Protein AF-A0AAN5VQM8-F1 (afdb_monomer_lite)

Structure (mmCIF, N/CA/C/O backbone):
data_AF-A0AAN5VQM8-F1
#
_entry.id   AF-A0AAN5VQM8-F1
#
loop_
_atom_site.group_PDB
_atom_site.id
_atom_site.type_symbol
_atom_site.label_atom_id
_atom_site.label_alt_id
_atom_site.label_comp_id
_atom_site.label_asym_id
_atom_site.label_entity_id
_atom_site.label_seq_id
_atom_site.pdbx_PDB_ins_code
_atom_site.Cartn_x
_atom_site.Cartn_y
_atom_site.Cartn_z
_atom_site.occupancy
_atom_site.B_iso_or_equiv
_atom_site.auth_seq_id
_atom_site.auth_comp_id
_atom_site.auth_asym_id
_atom_site.auth_atom_id
_atom_site.pdbx_PDB_model_num
ATOM 1 N N . MET A 1 1 ? 42.712 -10.642 -65.803 1.00 35.69 1 MET A N 1
ATOM 2 C CA . MET A 1 1 ? 43.638 -10.190 -64.742 1.00 35.69 1 MET A CA 1
ATOM 3 C C . MET A 1 1 ? 43.137 -8.847 -64.207 1.00 35.69 1 MET A C 1
ATOM 5 O O . MET A 1 1 ? 43.612 -7.807 -64.633 1.00 35.69 1 MET A O 1
ATOM 9 N N . PHE A 1 2 ? 42.124 -8.848 -63.336 1.00 29.08 2 PHE A N 1
ATOM 10 C CA . PHE A 1 2 ? 41.659 -7.630 -62.663 1.00 29.08 2 PHE A CA 1
ATOM 11 C C . PHE A 1 2 ? 41.880 -7.798 -61.166 1.00 29.08 2 PHE A C 1
ATOM 13 O O . PHE A 1 2 ? 41.389 -8.737 -60.545 1.00 29.08 2 PHE A O 1
ATOM 20 N N . LYS A 1 3 ? 42.740 -6.926 -60.643 1.00 36.25 3 LYS A N 1
ATOM 21 C CA . LYS A 1 3 ? 43.204 -6.895 -59.262 1.00 36.25 3 LYS A CA 1
ATOM 22 C C . LYS A 1 3 ? 42.036 -6.617 -58.316 1.00 36.25 3 LYS A C 1
ATOM 24 O O . LYS A 1 3 ? 41.235 -5.721 -58.564 1.00 36.25 3 LYS A O 1
ATOM 29 N N . SER A 1 4 ? 42.032 -7.359 -57.212 1.00 43.88 4 SER A N 1
ATOM 30 C CA . SER A 1 4 ? 41.405 -7.047 -55.925 1.00 43.88 4 SER A CA 1
ATOM 31 C C . SER A 1 4 ? 41.291 -5.529 -55.679 1.00 43.88 4 SER A C 1
ATOM 33 O O . SER A 1 4 ? 42.249 -4.889 -55.242 1.00 43.88 4 SER A O 1
ATOM 35 N N . LYS A 1 5 ? 40.105 -4.958 -55.915 1.00 39.22 5 LYS A N 1
ATOM 36 C CA . LYS A 1 5 ? 39.619 -3.818 -55.132 1.00 39.22 5 LYS A CA 1
ATOM 37 C C . LYS A 1 5 ? 38.915 -4.434 -53.930 1.00 39.22 5 LYS A C 1
ATOM 39 O O . LYS A 1 5 ? 37.876 -5.068 -54.076 1.00 39.22 5 LYS A O 1
ATOM 44 N N . GLY A 1 6 ? 39.599 -4.389 -52.791 1.00 36.47 6 GLY A N 1
ATOM 45 C CA . GLY A 1 6 ? 39.221 -5.115 -51.587 1.00 36.47 6 GLY A CA 1
ATOM 46 C C . GLY A 1 6 ? 37.824 -4.747 -51.095 1.00 36.47 6 GLY A C 1
ATOM 47 O O . GLY A 1 6 ? 37.358 -3.626 -51.269 1.00 36.47 6 GLY A O 1
ATOM 48 N N . VAL A 1 7 ? 37.200 -5.696 -50.402 1.00 40.94 7 VAL A N 1
ATOM 49 C CA . VAL A 1 7 ? 35.944 -5.559 -49.644 1.00 40.94 7 VAL A CA 1
ATOM 50 C C . VAL A 1 7 ? 35.902 -4.264 -48.803 1.00 40.94 7 VAL A C 1
ATOM 52 O O . VAL A 1 7 ? 34.842 -3.684 -48.617 1.00 40.94 7 VAL A O 1
ATOM 55 N N . LEU A 1 8 ? 37.060 -3.731 -48.394 1.00 36.31 8 LEU A N 1
ATOM 56 C CA . LEU A 1 8 ? 37.214 -2.444 -47.705 1.00 36.31 8 LEU A CA 1
ATOM 57 C C . LEU A 1 8 ? 36.778 -1.205 -48.515 1.00 36.31 8 LEU A C 1
ATOM 59 O O . LEU A 1 8 ? 36.400 -0.205 -47.911 1.00 36.31 8 LEU A O 1
ATOM 63 N N . THR A 1 9 ? 36.819 -1.233 -49.852 1.00 39.97 9 THR A N 1
ATOM 64 C CA . THR A 1 9 ? 36.349 -0.116 -50.698 1.00 39.97 9 THR A CA 1
ATOM 65 C C . THR A 1 9 ? 34.824 -0.136 -50.838 1.00 39.97 9 THR A C 1
ATOM 67 O O . THR A 1 9 ? 34.196 0.911 -50.744 1.00 39.97 9 THR A O 1
ATOM 70 N N . LEU A 1 10 ? 34.227 -1.330 -50.937 1.00 35.91 10 LEU A N 1
ATOM 71 C CA . LEU A 1 10 ? 32.770 -1.529 -50.943 1.00 35.91 10 LEU A CA 1
ATOM 72 C C . LEU A 1 10 ? 32.134 -1.280 -49.565 1.00 35.91 10 LEU A C 1
ATOM 74 O O . LEU A 1 10 ? 31.018 -0.774 -49.493 1.00 35.91 10 LEU A O 1
ATOM 78 N N . LEU A 1 11 ? 32.839 -1.584 -48.470 1.00 37.12 11 LEU A N 1
ATOM 79 C CA . LEU A 1 11 ? 32.391 -1.278 -47.104 1.00 37.12 11 LEU A CA 1
ATOM 80 C C . LEU A 1 11 ? 32.353 0.231 -46.817 1.00 37.12 11 LEU A C 1
ATOM 82 O O . LEU A 1 11 ? 31.513 0.672 -46.041 1.00 37.12 11 LEU A O 1
ATOM 86 N N . ARG A 1 12 ? 33.219 1.026 -47.462 1.00 41.41 12 ARG A N 1
ATOM 87 C CA . ARG A 1 12 ? 33.281 2.484 -47.266 1.00 41.41 12 ARG A CA 1
ATOM 88 C C . ARG A 1 12 ? 32.153 3.233 -47.997 1.00 41.41 12 ARG A C 1
ATOM 90 O O . ARG A 1 12 ? 31.760 4.304 -47.554 1.00 41.41 12 ARG A O 1
ATOM 97 N N . GLU A 1 13 ? 31.605 2.659 -49.070 1.00 39.28 13 GLU A N 1
ATOM 98 C CA . GLU A 1 13 ? 30.426 3.183 -49.786 1.00 39.28 13 GLU A CA 1
ATOM 99 C C . GLU A 1 13 ? 29.094 2.673 -49.183 1.00 39.28 13 GLU A C 1
ATOM 101 O O . GLU A 1 13 ? 28.093 3.381 -49.222 1.00 39.28 13 GLU A O 1
ATOM 106 N N . ASN A 1 14 ? 29.085 1.501 -48.527 1.00 42.41 14 ASN A N 1
ATOM 107 C CA . ASN A 1 14 ? 27.889 0.889 -47.914 1.00 42.41 14 ASN A CA 1
ATOM 108 C C . ASN A 1 14 ? 27.568 1.338 -46.475 1.00 42.41 14 ASN A C 1
ATOM 110 O O . ASN A 1 14 ? 26.541 0.936 -45.924 1.00 42.41 14 ASN A O 1
ATOM 114 N N . GLU A 1 15 ? 28.402 2.160 -45.832 1.00 43.34 15 GLU A N 1
ATOM 115 C CA . GLU A 1 15 ? 28.075 2.701 -44.501 1.00 43.34 15 GLU A CA 1
ATOM 116 C C . GLU A 1 15 ? 26.818 3.582 -44.530 1.00 43.34 15 GLU A C 1
ATOM 118 O O . GLU A 1 15 ? 26.052 3.593 -43.564 1.00 43.34 15 GLU A O 1
ATOM 123 N N . ILE A 1 16 ? 26.572 4.279 -45.645 1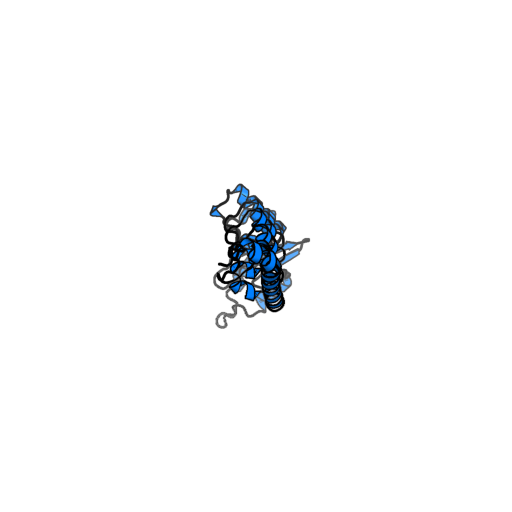.00 45.81 16 ILE A N 1
ATOM 124 C CA . ILE A 1 16 ? 25.399 5.142 -45.825 1.00 45.81 16 ILE A CA 1
ATOM 125 C C . ILE A 1 16 ? 24.130 4.291 -45.979 1.00 45.81 16 ILE A C 1
ATOM 127 O O . ILE A 1 16 ? 23.158 4.554 -45.274 1.00 45.81 16 ILE A O 1
ATOM 131 N N . ASP A 1 17 ? 24.156 3.228 -46.789 1.00 45.56 17 ASP A N 1
ATOM 132 C CA . ASP A 1 17 ? 23.004 2.336 -47.006 1.00 45.56 17 ASP A CA 1
ATOM 133 C C . ASP A 1 17 ? 22.657 1.500 -45.765 1.00 45.56 17 ASP A C 1
ATOM 135 O O . ASP A 1 17 ? 21.484 1.364 -45.405 1.00 45.56 17 ASP A O 1
ATOM 139 N N . LEU A 1 18 ? 23.663 1.014 -45.028 1.00 43.50 18 LEU A N 1
ATOM 140 C CA . LEU A 1 18 ? 23.449 0.345 -43.738 1.00 43.50 18 LEU A CA 1
ATOM 141 C C . LEU A 1 18 ? 22.878 1.301 -42.687 1.00 43.50 18 LEU A C 1
ATOM 143 O O . LEU A 1 18 ? 22.015 0.905 -41.902 1.00 43.50 18 LEU A O 1
ATOM 147 N N . LYS A 1 19 ? 23.339 2.556 -42.652 1.00 48.44 19 LYS A N 1
ATOM 148 C CA . LYS A 1 19 ? 22.802 3.581 -41.749 1.00 48.44 19 LYS A CA 1
ATOM 149 C C . LYS A 1 19 ? 21.369 3.955 -42.135 1.00 48.44 19 LYS A C 1
ATOM 151 O O . LYS A 1 19 ? 20.523 4.054 -41.251 1.00 48.44 19 LYS A O 1
ATOM 156 N N . TYR A 1 20 ? 21.074 4.083 -43.426 1.00 49.59 20 TYR A N 1
ATOM 157 C CA . TYR A 1 20 ? 19.749 4.429 -43.942 1.00 49.59 20 TYR A CA 1
ATOM 158 C C . TYR A 1 20 ? 18.715 3.316 -43.688 1.00 49.59 20 TYR A C 1
ATOM 160 O O . TYR A 1 20 ? 17.632 3.586 -43.167 1.00 49.59 20 TYR A O 1
ATOM 168 N N . ALA A 1 21 ? 19.074 2.048 -43.921 1.00 48.44 21 ALA A N 1
ATOM 169 C CA . ALA A 1 21 ? 18.218 0.897 -43.617 1.00 48.44 21 ALA A CA 1
ATOM 170 C C . ALA A 1 21 ? 17.941 0.735 -42.105 1.00 48.44 21 ALA A C 1
ATOM 172 O O . ALA A 1 21 ? 16.824 0.398 -41.702 1.00 48.44 21 ALA A O 1
ATOM 173 N N . LYS A 1 22 ? 18.931 1.025 -41.246 1.00 54.09 22 LYS A N 1
ATOM 174 C CA . LYS A 1 22 ? 18.761 1.044 -39.778 1.00 54.09 22 LYS A CA 1
ATOM 175 C C . LYS A 1 22 ? 17.816 2.157 -39.315 1.00 54.09 22 LYS A C 1
ATOM 177 O O . LYS A 1 22 ? 17.000 1.929 -38.422 1.00 54.09 22 LYS A O 1
ATOM 182 N N . VAL A 1 23 ? 17.906 3.341 -39.924 1.00 57.72 23 VAL A N 1
ATOM 183 C CA . VAL A 1 23 ? 17.026 4.484 -39.624 1.00 57.72 23 VAL A CA 1
ATOM 184 C C . VAL A 1 23 ? 15.575 4.169 -40.002 1.00 57.72 23 VAL A C 1
ATOM 186 O O . VAL A 1 23 ? 14.690 4.354 -39.169 1.00 57.72 23 VAL A O 1
ATOM 189 N N . GLN A 1 24 ? 15.327 3.572 -41.175 1.00 62.62 24 GLN A N 1
ATOM 190 C CA . GLN A 1 24 ? 13.971 3.166 -41.578 1.00 62.62 24 GLN A CA 1
ATOM 191 C C . GLN A 1 24 ? 13.356 2.103 -40.654 1.00 62.62 24 GLN A C 1
ATOM 193 O O . GLN A 1 24 ? 12.162 2.159 -40.348 1.00 62.62 24 GLN A O 1
ATOM 198 N N . SER A 1 25 ? 14.158 1.144 -40.176 1.00 75.25 25 SER A N 1
ATOM 199 C CA . SER A 1 25 ? 13.693 0.140 -39.208 1.00 75.25 25 SER A CA 1
ATOM 200 C C . SER A 1 25 ? 13.250 0.796 -37.896 1.00 75.25 25 SER A C 1
ATOM 202 O O . SER A 1 25 ? 12.146 0.536 -37.414 1.00 75.25 25 SER A O 1
ATOM 204 N N . TYR A 1 26 ? 14.065 1.706 -37.351 1.00 83.75 26 TYR A N 1
ATOM 205 C CA . TYR A 1 26 ? 13.735 2.432 -36.123 1.00 83.75 26 TYR A CA 1
ATOM 206 C C . TYR A 1 26 ? 12.470 3.277 -36.261 1.00 83.75 26 TYR A C 1
ATOM 208 O O . TYR A 1 26 ? 11.591 3.182 -35.410 1.00 83.75 26 TYR A O 1
ATOM 216 N N . GLU A 1 27 ? 12.338 4.056 -37.335 1.00 85.81 27 GLU A N 1
ATOM 217 C CA . GLU A 1 27 ? 11.156 4.896 -37.564 1.00 85.81 27 GLU A CA 1
ATOM 218 C C . GLU A 1 27 ? 9.876 4.069 -37.707 1.00 85.81 27 GLU A C 1
ATOM 220 O O . GLU A 1 27 ? 8.827 4.445 -37.180 1.00 85.81 27 GLU A O 1
ATOM 225 N N . LYS A 1 28 ? 9.949 2.905 -38.364 1.00 85.00 28 LYS A N 1
ATOM 226 C CA . LYS A 1 28 ? 8.808 1.989 -38.470 1.00 85.00 28 LYS A CA 1
ATOM 227 C C . LYS A 1 28 ? 8.377 1.468 -37.099 1.00 85.00 28 LYS A C 1
ATOM 229 O O . LYS A 1 28 ? 7.183 1.475 -36.800 1.00 85.00 28 LYS A O 1
ATOM 234 N N . TRP A 1 29 ? 9.329 1.058 -36.260 1.00 87.56 29 TRP A N 1
ATOM 235 C CA . TRP A 1 29 ? 9.048 0.626 -34.889 1.00 87.56 29 TRP A CA 1
ATOM 236 C C . TRP A 1 29 ? 8.530 1.761 -34.014 1.00 87.56 29 TRP A C 1
ATOM 238 O O . TRP A 1 29 ? 7.569 1.566 -33.275 1.00 87.56 29 TRP A O 1
ATOM 248 N N . LEU A 1 30 ? 9.117 2.948 -34.132 1.00 90.31 30 LEU A N 1
ATOM 249 C CA . LEU A 1 30 ? 8.677 4.142 -33.423 1.00 90.31 30 LEU A CA 1
ATOM 250 C C . LEU A 1 30 ? 7.223 4.473 -33.771 1.00 90.31 30 LEU A C 1
ATOM 252 O O . LEU A 1 30 ? 6.396 4.632 -32.878 1.00 90.31 30 LEU A O 1
ATOM 256 N N . ASN A 1 31 ? 6.886 4.492 -35.061 1.00 88.25 31 ASN A N 1
ATOM 257 C CA . ASN A 1 31 ? 5.521 4.716 -35.528 1.00 88.25 31 ASN A CA 1
ATOM 258 C C . ASN A 1 31 ? 4.554 3.622 -35.058 1.00 88.25 31 ASN A C 1
ATOM 260 O O . ASN A 1 31 ? 3.414 3.930 -34.717 1.00 88.25 31 ASN A O 1
ATOM 264 N N . ALA A 1 32 ? 4.984 2.357 -35.025 1.00 87.94 32 ALA A N 1
ATOM 265 C CA . ALA A 1 32 ? 4.167 1.261 -34.511 1.00 87.94 32 ALA A CA 1
ATOM 266 C C . ALA A 1 32 ? 3.894 1.420 -33.006 1.00 87.94 32 ALA A C 1
ATOM 268 O O . ALA A 1 32 ? 2.738 1.386 -32.598 1.00 87.94 32 ALA A O 1
ATOM 269 N N . ILE A 1 33 ? 4.925 1.676 -32.197 1.00 90.19 33 ILE A N 1
ATOM 270 C CA . ILE A 1 33 ? 4.813 1.847 -30.737 1.00 90.19 33 ILE A CA 1
ATOM 271 C C . ILE A 1 33 ? 4.018 3.096 -30.364 1.00 90.19 33 ILE A C 1
ATOM 273 O O . ILE A 1 33 ? 3.268 3.074 -29.394 1.00 90.19 33 ILE A O 1
ATOM 277 N N . ASN A 1 34 ? 4.152 4.183 -31.125 1.00 91.44 34 ASN A N 1
ATOM 278 C CA . ASN A 1 34 ? 3.341 5.385 -30.930 1.00 91.44 34 ASN A CA 1
ATOM 279 C C . ASN A 1 34 ? 1.850 5.137 -31.200 1.00 91.44 34 ASN A C 1
ATOM 281 O O . ASN A 1 34 ? 1.013 5.845 -30.651 1.00 91.44 34 ASN A O 1
ATOM 285 N N . LYS A 1 35 ? 1.508 4.155 -32.045 1.00 90.19 35 LYS A N 1
ATOM 286 C CA . LYS A 1 35 ? 0.117 3.741 -32.282 1.00 90.19 35 LYS A CA 1
ATOM 287 C C . LYS A 1 35 ? -0.368 2.734 -31.242 1.00 90.19 35 LYS A C 1
ATOM 289 O O . LYS A 1 35 ? -1.497 2.843 -30.777 1.00 90.19 35 LYS A O 1
ATOM 294 N N . ASP A 1 36 ? 0.463 1.750 -30.910 1.00 88.19 36 ASP A N 1
ATOM 295 C CA . ASP A 1 36 ? 0.185 0.764 -29.869 1.00 88.19 36 ASP A CA 1
ATOM 296 C C . ASP A 1 36 ? 1.488 0.329 -29.169 1.00 88.19 36 ASP A C 1
ATOM 298 O O . ASP A 1 36 ? 2.316 -0.374 -29.760 1.00 88.19 36 ASP A O 1
ATOM 302 N N . PRO A 1 37 ? 1.686 0.676 -27.886 1.00 90.31 37 PRO A N 1
ATOM 303 C CA . PRO A 1 37 ? 2.906 0.322 -27.174 1.00 90.31 37 PRO A CA 1
ATOM 304 C C . PRO A 1 37 ? 3.085 -1.193 -26.991 1.00 90.31 37 PRO A C 1
ATOM 306 O O . PRO A 1 37 ? 4.199 -1.633 -26.709 1.00 90.31 37 PRO A O 1
ATOM 309 N N . LEU A 1 38 ? 2.053 -2.018 -27.219 1.00 88.62 38 LEU A N 1
ATOM 310 C CA . LEU A 1 38 ? 2.161 -3.482 -27.191 1.00 88.62 38 LEU A CA 1
ATOM 311 C C . LEU A 1 38 ? 3.094 -4.059 -28.255 1.00 88.62 38 LEU A C 1
ATOM 313 O O . LEU A 1 38 ? 3.587 -5.175 -28.069 1.00 88.62 38 LEU A O 1
ATOM 317 N N . TYR A 1 39 ? 3.388 -3.326 -29.334 1.00 87.69 39 TYR A N 1
ATOM 318 C CA . TYR A 1 39 ? 4.365 -3.768 -30.332 1.00 87.69 39 TYR A CA 1
ATOM 319 C C . TYR A 1 39 ? 5.758 -4.010 -29.730 1.00 87.69 39 TYR A C 1
ATOM 321 O O . TYR A 1 39 ? 6.526 -4.791 -30.292 1.00 87.69 39 TYR A O 1
ATOM 329 N N . ILE A 1 40 ? 6.057 -3.455 -28.548 1.00 87.81 40 ILE A N 1
ATOM 330 C CA . ILE A 1 40 ? 7.300 -3.720 -27.813 1.00 87.81 40 ILE A CA 1
ATOM 331 C C . ILE A 1 40 ? 7.549 -5.215 -27.554 1.00 87.81 40 ILE A C 1
ATOM 333 O O . ILE A 1 40 ? 8.703 -5.638 -27.520 1.00 87.81 40 ILE A O 1
ATOM 337 N N . LYS A 1 41 ? 6.496 -6.046 -27.470 1.00 85.81 41 LYS A N 1
ATOM 338 C CA . LYS A 1 41 ? 6.615 -7.512 -27.318 1.00 85.81 41 LYS A CA 1
ATOM 339 C C . LYS A 1 41 ? 7.358 -8.188 -28.471 1.00 85.81 41 LYS A C 1
ATOM 341 O O . LYS A 1 41 ? 7.864 -9.295 -28.316 1.00 85.81 41 LYS A O 1
ATOM 346 N N . HIS A 1 42 ? 7.428 -7.518 -29.617 1.00 82.69 42 HIS A N 1
ATOM 347 C CA . HIS A 1 42 ? 8.098 -7.998 -30.814 1.00 82.69 42 HIS A CA 1
ATOM 348 C C . HIS A 1 42 ? 9.488 -7.381 -31.009 1.00 82.69 42 HIS A C 1
ATOM 350 O O . HIS A 1 42 ? 10.166 -7.758 -31.946 1.00 82.69 42 HIS A O 1
ATOM 356 N N . ILE A 1 43 ? 9.966 -6.474 -30.151 1.00 74.12 43 ILE A N 1
ATOM 357 C CA . ILE A 1 43 ? 11.301 -5.868 -30.331 1.00 74.12 43 ILE A CA 1
ATOM 358 C C . ILE A 1 43 ? 12.448 -6.832 -29.985 1.00 74.12 43 ILE A C 1
ATOM 360 O O . ILE A 1 43 ? 13.577 -6.644 -30.425 1.00 74.12 43 ILE A O 1
ATOM 364 N N . GLY A 1 44 ? 12.162 -7.898 -29.235 1.00 61.03 44 GLY A N 1
ATOM 365 C CA . GLY A 1 44 ? 13.145 -8.910 -28.845 1.00 61.03 44 GLY A CA 1
ATOM 366 C C . GLY A 1 44 ? 13.366 -10.052 -29.844 1.00 61.03 44 GLY A C 1
ATOM 367 O O . GLY A 1 44 ? 14.142 -10.952 -29.522 1.00 61.03 44 GLY A O 1
ATOM 368 N N . VAL A 1 45 ? 12.696 -10.077 -31.009 1.00 57.94 45 VAL A N 1
ATOM 369 C CA . VAL A 1 45 ? 12.954 -11.124 -32.020 1.00 57.94 45 VAL A CA 1
ATOM 370 C C . VAL A 1 45 ? 14.279 -10.833 -32.726 1.00 57.94 45 VAL A C 1
ATOM 372 O O . VAL A 1 45 ? 14.546 -9.695 -33.103 1.00 57.94 45 VAL A O 1
ATOM 375 N N . ALA A 1 46 ? 15.106 -11.868 -32.905 1.00 48.09 46 ALA A N 1
ATOM 376 C CA . ALA A 1 46 ? 16.504 -11.818 -33.361 1.00 48.09 46 ALA A CA 1
ATOM 377 C C . ALA A 1 46 ? 16.747 -11.202 -34.762 1.00 48.09 46 ALA A C 1
ATOM 379 O O . ALA A 1 46 ? 17.876 -11.180 -35.242 1.00 48.09 46 ALA A O 1
ATOM 380 N N . GLU A 1 47 ? 15.709 -10.687 -35.412 1.00 52.59 47 GLU A N 1
ATOM 381 C CA . GLU A 1 47 ? 15.712 -10.193 -36.792 1.00 52.59 47 GLU A CA 1
ATOM 382 C C . GLU A 1 47 ? 15.784 -8.657 -36.882 1.00 52.59 47 GLU A C 1
ATOM 384 O O . GLU A 1 47 ? 15.662 -8.076 -37.961 1.00 52.59 47 GLU A O 1
ATOM 389 N N . ILE A 1 48 ? 15.972 -7.968 -35.753 1.00 62.22 48 ILE A N 1
ATOM 390 C CA . ILE A 1 48 ? 15.846 -6.512 -35.680 1.00 62.22 48 ILE A CA 1
ATOM 391 C C . ILE A 1 48 ? 17.227 -5.845 -35.656 1.00 62.22 48 ILE A C 1
ATOM 393 O O . ILE A 1 48 ? 17.965 -5.908 -34.678 1.00 62.22 48 ILE A O 1
ATOM 397 N N . ASN A 1 49 ? 17.560 -5.149 -36.746 1.00 74.19 49 ASN A N 1
ATOM 398 C CA . ASN A 1 49 ? 18.787 -4.360 -36.903 1.00 74.19 49 ASN A CA 1
ATOM 399 C C . ASN A 1 49 ? 18.710 -3.017 -36.134 1.00 74.19 49 ASN A C 1
ATOM 401 O O . ASN A 1 49 ? 18.804 -1.949 -36.740 1.00 74.19 49 ASN A O 1
ATOM 405 N N . LEU A 1 50 ? 18.468 -3.059 -34.818 1.00 80.75 50 LEU A N 1
ATOM 406 C CA . LEU A 1 50 ? 18.453 -1.889 -33.927 1.00 80.75 50 LEU A CA 1
ATOM 407 C C . LEU A 1 50 ? 19.643 -1.916 -32.965 1.00 80.75 50 LEU A C 1
ATOM 409 O O . LEU A 1 50 ? 20.045 -2.971 -32.479 1.00 80.75 50 LEU A O 1
ATOM 413 N N . SER A 1 51 ? 20.189 -0.740 -32.653 1.00 86.00 51 SER A N 1
ATOM 414 C CA . SER A 1 51 ? 21.166 -0.604 -31.571 1.00 86.00 51 SER A CA 1
ATOM 415 C C . SER A 1 51 ? 20.495 -0.759 -30.202 1.00 86.00 51 SER A C 1
ATOM 417 O O . SER A 1 51 ? 19.296 -0.520 -30.044 1.00 86.00 51 SER A O 1
ATOM 419 N N . GLN A 1 52 ? 21.280 -1.086 -29.173 1.00 85.06 52 GLN A N 1
ATOM 420 C CA . GLN A 1 52 ? 20.764 -1.154 -27.802 1.00 85.06 52 GLN A CA 1
ATOM 421 C C . GLN A 1 52 ? 20.156 0.183 -27.346 1.00 85.06 52 GLN A C 1
ATOM 423 O O . GLN A 1 52 ? 19.155 0.203 -26.636 1.00 85.06 52 GLN A O 1
ATOM 428 N N . GLU A 1 53 ? 20.730 1.309 -27.773 1.00 87.19 53 GLU A N 1
ATOM 429 C CA . GLU A 1 53 ? 20.203 2.642 -27.471 1.00 87.19 53 GLU A CA 1
ATOM 430 C C . GLU A 1 53 ? 18.828 2.870 -28.114 1.00 87.19 53 GLU A C 1
ATOM 432 O O . GLU A 1 53 ? 17.911 3.365 -27.457 1.00 87.19 53 GLU A O 1
ATOM 437 N N . GLN A 1 54 ? 18.653 2.441 -29.366 1.00 88.75 54 GLN A N 1
ATOM 438 C CA . GLN A 1 54 ? 17.369 2.504 -30.062 1.00 88.75 54 GLN A CA 1
ATOM 439 C C . GLN A 1 54 ? 16.315 1.626 -29.383 1.00 88.75 54 GLN A C 1
ATOM 441 O O . GLN A 1 54 ? 15.199 2.090 -29.156 1.00 88.75 54 GLN A O 1
ATOM 446 N N . ILE A 1 55 ? 16.673 0.397 -29.000 1.00 89.50 55 ILE A N 1
ATOM 447 C CA . ILE A 1 55 ? 15.786 -0.501 -28.246 1.00 89.50 55 ILE A CA 1
ATOM 448 C C . ILE A 1 55 ? 15.385 0.151 -26.922 1.00 89.50 55 ILE A C 1
ATOM 450 O O . ILE A 1 55 ? 14.199 0.248 -26.623 1.00 89.50 55 ILE A O 1
ATOM 454 N N . ASN A 1 56 ? 16.349 0.673 -26.160 1.00 90.31 56 ASN A N 1
ATOM 455 C CA . ASN A 1 56 ? 16.084 1.346 -24.889 1.00 90.31 56 ASN A CA 1
ATOM 456 C C . ASN A 1 56 ? 15.159 2.562 -25.061 1.00 90.31 56 ASN A C 1
ATOM 458 O O . ASN A 1 56 ? 14.273 2.774 -24.233 1.00 90.31 56 ASN A O 1
ATOM 462 N N . SER A 1 57 ? 15.341 3.339 -26.132 1.00 93.31 57 SER A N 1
ATOM 463 C CA . SER A 1 57 ? 14.477 4.471 -26.479 1.00 93.31 57 SER A CA 1
ATOM 464 C C . SER A 1 57 ? 13.041 4.019 -26.773 1.00 93.31 57 SER A C 1
ATOM 466 O O . SER A 1 57 ? 12.098 4.544 -26.184 1.00 93.31 57 SER A O 1
ATOM 468 N N . LEU A 1 58 ? 12.862 2.982 -27.595 1.00 92.81 58 LEU A N 1
ATOM 469 C CA . LEU A 1 58 ? 11.548 2.410 -27.914 1.00 92.81 58 LEU A CA 1
ATOM 470 C C . LEU A 1 58 ? 10.860 1.810 -26.679 1.00 92.81 58 LEU A C 1
ATOM 472 O O . LEU A 1 58 ? 9.675 2.058 -26.460 1.00 92.81 58 LEU A O 1
ATOM 476 N N . CYS A 1 59 ? 11.606 1.088 -25.835 1.00 94.81 59 CYS A N 1
ATOM 477 C CA . CYS A 1 59 ? 11.131 0.597 -24.541 1.00 94.81 59 CYS A CA 1
ATOM 478 C C . CYS A 1 59 ? 10.636 1.747 -23.661 1.00 94.81 59 CYS A C 1
ATOM 480 O O . CYS A 1 59 ? 9.561 1.651 -23.076 1.00 94.81 59 CYS A O 1
ATOM 482 N N . LEU A 1 60 ? 11.402 2.838 -23.575 1.00 95.69 60 LEU A N 1
ATOM 483 C CA . LEU A 1 60 ? 11.040 3.994 -22.761 1.00 95.69 60 LEU A CA 1
ATOM 484 C C . LEU A 1 60 ? 9.755 4.655 -23.271 1.00 95.69 60 LEU A C 1
ATOM 486 O O . LEU A 1 60 ? 8.892 5.004 -22.470 1.00 95.69 60 LEU A O 1
ATOM 490 N N . ILE A 1 61 ? 9.609 4.797 -24.589 1.00 95.69 61 ILE A N 1
ATOM 491 C CA . ILE A 1 61 ? 8.396 5.343 -25.211 1.00 95.69 61 ILE A CA 1
ATOM 492 C C . ILE A 1 61 ? 7.188 4.443 -24.923 1.00 95.69 61 ILE A C 1
ATOM 494 O O . ILE A 1 61 ? 6.139 4.952 -24.533 1.00 95.69 61 ILE A O 1
ATOM 498 N N . ALA A 1 62 ? 7.335 3.122 -25.054 1.00 94.75 62 ALA A N 1
ATOM 499 C CA . ALA A 1 62 ? 6.261 2.174 -24.765 1.00 94.75 62 ALA A CA 1
ATOM 500 C C . ALA A 1 62 ? 5.830 2.223 -23.288 1.00 94.75 62 ALA A C 1
ATOM 502 O O . ALA A 1 62 ? 4.645 2.375 -22.998 1.00 94.75 62 ALA A O 1
ATOM 503 N N . VAL A 1 63 ? 6.798 2.176 -22.365 1.00 96.50 63 VAL A N 1
ATOM 504 C CA . VAL A 1 63 ? 6.558 2.216 -20.912 1.00 96.50 63 VAL A CA 1
ATOM 505 C C . VAL A 1 63 ? 5.897 3.527 -20.487 1.00 96.50 63 VAL A C 1
ATOM 507 O O . VAL A 1 63 ? 4.990 3.506 -19.665 1.00 96.50 63 VAL A O 1
ATOM 510 N N . ARG A 1 64 ? 6.280 4.665 -21.074 1.00 95.88 64 ARG A N 1
ATOM 511 C CA . ARG A 1 64 ? 5.626 5.955 -20.794 1.00 95.88 64 ARG A CA 1
ATOM 512 C C . ARG A 1 64 ? 4.156 5.985 -21.187 1.00 95.88 64 ARG A C 1
ATOM 514 O O . ARG A 1 64 ? 3.366 6.636 -20.518 1.00 95.88 64 ARG A O 1
ATOM 521 N N . GLN A 1 65 ? 3.796 5.310 -22.275 1.00 94.62 65 GLN A N 1
ATOM 522 C CA . GLN A 1 65 ? 2.407 5.239 -22.722 1.00 94.62 65 GLN A CA 1
ATOM 523 C C . GLN A 1 65 ? 1.592 4.228 -21.910 1.00 94.62 65 GLN A C 1
ATOM 525 O O . GLN A 1 65 ? 0.439 4.489 -21.573 1.00 94.62 65 GLN A O 1
ATOM 530 N N . ARG A 1 66 ? 2.165 3.051 -21.630 1.00 95.56 66 ARG A N 1
ATOM 531 C CA . ARG A 1 66 ? 1.525 1.975 -20.860 1.00 95.56 66 ARG A CA 1
ATOM 532 C C . ARG A 1 66 ? 2.547 1.310 -19.938 1.00 95.56 66 ARG A C 1
ATOM 534 O O . ARG A 1 66 ? 3.238 0.389 -20.362 1.00 95.56 66 ARG A O 1
ATOM 541 N N . PRO A 1 67 ? 2.622 1.704 -18.660 1.00 95.25 67 PRO A N 1
ATOM 542 C CA . PRO A 1 67 ? 3.726 1.285 -17.796 1.00 95.25 67 PRO A CA 1
ATOM 543 C C . PRO A 1 67 ? 3.897 -0.224 -17.596 1.00 95.25 67 PRO A C 1
ATOM 545 O O . PRO A 1 67 ? 5.019 -0.728 -17.525 1.00 95.25 67 PRO A O 1
ATOM 548 N N . TRP A 1 68 ? 2.799 -0.979 -17.618 1.00 94.62 68 TRP A N 1
ATOM 549 C CA . TRP A 1 68 ? 2.811 -2.440 -17.515 1.00 94.62 68 TRP A CA 1
ATOM 550 C C . TRP A 1 68 ? 3.473 -3.154 -18.707 1.00 94.62 68 TRP A C 1
ATOM 552 O O . TRP A 1 68 ? 3.829 -4.332 -18.590 1.00 94.62 68 TRP A O 1
ATOM 562 N N . THR A 1 69 ? 3.719 -2.476 -19.838 1.00 95.06 69 THR A N 1
ATOM 563 C CA . THR A 1 69 ? 4.444 -3.072 -20.976 1.00 95.06 69 THR A CA 1
ATOM 564 C C . THR A 1 69 ? 5.904 -3.377 -20.652 1.00 95.06 69 THR A C 1
ATOM 566 O O . THR A 1 69 ? 6.548 -4.110 -21.401 1.00 95.06 69 THR A O 1
ATOM 569 N N . ILE A 1 70 ? 6.428 -2.888 -19.520 1.00 95.94 70 ILE A N 1
ATOM 570 C CA . ILE A 1 70 ? 7.736 -3.298 -18.991 1.00 95.94 70 ILE A CA 1
ATOM 571 C C . ILE A 1 70 ? 7.850 -4.822 -18.805 1.00 95.94 70 ILE A C 1
ATOM 573 O O . ILE A 1 70 ? 8.951 -5.368 -18.880 1.00 95.94 70 ILE A O 1
ATOM 577 N N . SER A 1 71 ? 6.725 -5.526 -18.635 1.00 95.50 71 SER A N 1
ATOM 578 C CA . SER A 1 71 ? 6.665 -6.995 -18.596 1.00 95.50 71 SER A CA 1
ATOM 579 C C . SER A 1 71 ? 7.258 -7.662 -19.846 1.00 95.50 71 SER A C 1
ATOM 581 O O . SER A 1 71 ? 7.897 -8.711 -19.734 1.00 95.50 71 SER A O 1
ATOM 583 N N . TYR A 1 72 ? 7.115 -7.032 -21.017 1.00 91.56 72 TYR A N 1
ATOM 584 C CA . TYR A 1 72 ? 7.639 -7.519 -22.296 1.00 91.56 72 TYR A CA 1
ATOM 585 C C . TYR A 1 72 ? 9.096 -7.124 -22.557 1.00 91.56 72 TYR A C 1
ATOM 587 O O . TYR A 1 72 ? 9.721 -7.640 -23.483 1.00 91.56 72 TYR A O 1
ATOM 595 N N . VAL A 1 73 ? 9.657 -6.211 -21.762 1.00 91.31 73 VAL A N 1
ATOM 596 C CA . VAL A 1 73 ? 11.042 -5.770 -21.927 1.00 91.31 73 VAL A CA 1
ATOM 597 C C . VAL A 1 73 ? 11.976 -6.855 -21.392 1.00 91.31 73 VAL A C 1
ATOM 599 O O . VAL A 1 73 ? 11.873 -7.288 -20.239 1.00 91.31 73 VAL A O 1
ATOM 602 N N . LYS A 1 74 ? 12.908 -7.313 -22.235 1.00 87.94 74 LYS A N 1
ATOM 603 C CA . LYS A 1 74 ? 13.911 -8.311 -21.844 1.00 87.94 74 LYS A CA 1
ATOM 604 C C . LYS A 1 74 ? 14.836 -7.750 -20.762 1.00 87.94 74 LYS A C 1
ATOM 606 O O . LYS A 1 74 ? 14.891 -8.318 -19.673 1.00 87.94 74 LYS A O 1
ATOM 611 N N . ASP A 1 75 ? 15.454 -6.603 -21.039 1.00 90.38 75 ASP A N 1
ATOM 612 C CA . ASP A 1 75 ? 16.427 -5.952 -20.160 1.00 90.38 75 ASP A CA 1
ATOM 613 C C . ASP A 1 75 ? 15.786 -4.769 -19.416 1.00 90.38 75 ASP A C 1
ATOM 615 O O . ASP A 1 75 ? 15.764 -3.626 -19.881 1.00 90.38 75 ASP A O 1
ATOM 619 N N . GLN A 1 76 ? 15.220 -5.052 -18.240 1.00 94.44 76 GLN A N 1
ATOM 620 C CA . GLN A 1 76 ? 14.562 -4.060 -17.383 1.00 94.44 76 GLN A CA 1
ATOM 621 C C . GLN A 1 76 ? 15.597 -3.206 -16.635 1.00 94.44 76 GLN A C 1
ATOM 623 O O . GLN A 1 76 ? 15.931 -3.457 -15.478 1.00 94.44 76 GLN A O 1
ATOM 628 N N . THR A 1 77 ? 16.143 -2.193 -17.308 1.00 94.81 77 THR A N 1
ATOM 629 C CA . THR A 1 77 ? 17.109 -1.281 -16.673 1.00 94.81 77 THR A CA 1
ATOM 630 C C . THR A 1 77 ? 16.472 -0.516 -15.502 1.00 94.81 77 THR A C 1
ATOM 632 O O . THR A 1 77 ? 15.283 -0.191 -15.563 1.00 94.81 77 THR A O 1
ATOM 635 N N . PRO A 1 78 ? 17.245 -0.113 -14.471 1.00 95.31 78 PRO A N 1
ATOM 636 C CA . PRO A 1 78 ? 16.710 0.669 -13.353 1.00 95.31 78 PRO A CA 1
ATOM 637 C C . PRO A 1 78 ? 15.967 1.939 -13.786 1.00 95.31 78 PRO A C 1
ATOM 639 O O . PRO A 1 78 ? 14.965 2.301 -13.178 1.00 95.31 78 PRO A O 1
ATOM 642 N N . ARG A 1 79 ? 16.415 2.599 -14.864 1.00 95.75 79 ARG A N 1
ATOM 643 C CA . ARG A 1 79 ? 15.743 3.779 -15.425 1.00 95.75 79 ARG A CA 1
ATOM 644 C C . ARG A 1 79 ? 14.352 3.443 -15.967 1.00 95.75 79 ARG A C 1
ATOM 646 O O . ARG A 1 79 ? 13.415 4.177 -15.680 1.00 95.75 79 ARG A O 1
ATOM 653 N N . LEU A 1 80 ? 14.218 2.348 -16.720 1.00 95.94 80 LEU A N 1
ATOM 654 C CA . LEU A 1 80 ? 12.924 1.888 -17.237 1.00 95.94 80 LEU A CA 1
ATOM 655 C C . LEU A 1 80 ? 11.990 1.465 -16.103 1.00 95.94 80 LEU A C 1
ATOM 657 O O . LEU A 1 80 ? 10.820 1.827 -16.118 1.00 95.94 80 LEU A O 1
ATOM 661 N N . CYS A 1 81 ? 12.515 0.754 -15.104 1.00 97.69 81 CYS A N 1
ATOM 662 C CA . CYS A 1 81 ? 11.758 0.355 -13.921 1.00 97.69 81 CYS A CA 1
ATOM 663 C C . CYS A 1 81 ? 11.197 1.559 -13.163 1.00 97.69 81 CYS A C 1
ATOM 665 O O . CYS A 1 81 ? 10.020 1.563 -12.820 1.00 97.69 81 CYS A O 1
ATOM 667 N N . ILE A 1 82 ? 12.021 2.587 -12.930 1.00 97.62 82 ILE A N 1
ATOM 668 C CA . ILE A 1 82 ? 11.583 3.825 -12.276 1.00 97.62 82 ILE A CA 1
ATOM 669 C C . ILE A 1 82 ? 10.522 4.543 -13.109 1.00 97.62 82 ILE A C 1
ATOM 671 O O . ILE A 1 82 ? 9.541 5.006 -12.538 1.00 97.62 82 ILE A O 1
ATOM 675 N N . GLU A 1 83 ? 10.682 4.604 -14.434 1.00 97.00 83 GLU A N 1
ATOM 676 C CA . GLU A 1 83 ? 9.666 5.195 -15.310 1.00 97.00 83 GLU A CA 1
ATOM 677 C C . GLU A 1 83 ? 8.337 4.426 -15.230 1.00 97.00 83 GLU A C 1
ATOM 679 O O . GLU A 1 83 ? 7.281 5.042 -15.138 1.00 97.00 83 GLU A O 1
ATOM 684 N N . ALA A 1 84 ? 8.382 3.089 -15.193 1.00 97.00 84 ALA A N 1
ATOM 685 C CA . ALA A 1 84 ? 7.186 2.250 -15.136 1.00 97.00 84 ALA A CA 1
ATOM 686 C C . ALA A 1 84 ? 6.388 2.416 -13.833 1.00 97.00 84 ALA A C 1
ATOM 688 O O . ALA A 1 84 ? 5.168 2.291 -13.827 1.00 97.00 84 ALA A O 1
ATOM 689 N N . VAL A 1 85 ? 7.052 2.694 -12.712 1.00 97.56 85 VAL A N 1
ATOM 690 C CA . VAL A 1 85 ? 6.354 2.901 -11.431 1.00 97.56 85 VAL A CA 1
ATOM 691 C C . VAL A 1 85 ? 6.070 4.366 -11.138 1.00 97.56 85 VAL A C 1
ATOM 693 O O . VAL A 1 85 ? 5.439 4.655 -10.130 1.00 97.56 85 VAL A O 1
ATOM 696 N N . LYS A 1 86 ? 6.536 5.291 -11.988 1.00 91.38 86 LYS A N 1
ATOM 697 C CA . LYS A 1 86 ? 6.523 6.726 -11.696 1.00 91.38 86 LYS A CA 1
ATOM 698 C C . LYS A 1 86 ? 5.117 7.258 -11.432 1.00 91.38 86 LYS A C 1
ATOM 700 O O . LYS A 1 86 ? 4.975 8.010 -10.481 1.00 91.38 86 LYS A O 1
ATOM 705 N N . ASP A 1 87 ? 4.151 6.861 -12.256 1.00 86.31 87 ASP A N 1
ATOM 706 C CA . ASP A 1 87 ? 2.758 7.324 -12.175 1.00 86.31 87 ASP A CA 1
ATOM 707 C C . ASP A 1 87 ? 1.775 6.148 -11.979 1.00 86.31 87 ASP A C 1
ATOM 709 O O . ASP A 1 87 ? 0.566 6.331 -11.907 1.00 86.31 87 ASP A O 1
ATOM 713 N N . TRP A 1 88 ? 2.295 4.915 -11.924 1.00 92.88 88 TRP A N 1
ATOM 714 C CA . TRP A 1 88 ? 1.521 3.675 -11.833 1.00 92.88 88 TRP A CA 1
ATOM 715 C C . TRP A 1 88 ? 2.236 2.683 -10.916 1.00 92.88 88 TRP A C 1
ATOM 717 O O . TRP A 1 88 ? 2.827 1.704 -11.385 1.00 92.88 88 TRP A O 1
ATOM 727 N N . GLY A 1 89 ? 2.186 2.920 -9.602 1.00 93.50 89 GLY A N 1
ATOM 728 C CA . GLY A 1 89 ? 2.879 2.090 -8.607 1.00 93.50 89 GLY A CA 1
ATOM 729 C C . GLY A 1 89 ? 2.550 0.593 -8.706 1.00 93.50 89 GLY A C 1
ATOM 730 O O . GLY A 1 89 ? 3.419 -0.253 -8.499 1.00 93.50 89 GLY A O 1
ATOM 731 N N . SER A 1 90 ? 1.336 0.237 -9.144 1.00 95.81 90 SER A N 1
ATOM 732 C CA . SER A 1 90 ? 0.920 -1.155 -9.386 1.00 95.81 90 SER A CA 1
ATOM 733 C C . SER A 1 90 ? 1.718 -1.879 -10.481 1.00 95.81 90 SER A C 1
ATOM 735 O O . SER A 1 90 ? 1.740 -3.112 -10.504 1.00 95.81 90 SER A O 1
ATOM 737 N N . SER A 1 91 ? 2.431 -1.154 -11.351 1.00 96.88 91 SER A N 1
ATOM 738 C CA . SER A 1 91 ? 3.331 -1.739 -12.355 1.00 96.88 91 SER A CA 1
ATOM 739 C C . SER A 1 91 ? 4.547 -2.430 -11.738 1.00 96.88 91 SER A C 1
ATOM 741 O O . SER A 1 91 ? 5.213 -3.211 -12.420 1.00 96.88 91 SER A O 1
ATOM 743 N N . LEU A 1 92 ? 4.813 -2.208 -10.444 1.00 98.06 92 LEU A N 1
ATOM 744 C CA . LEU A 1 92 ? 5.853 -2.900 -9.684 1.00 98.06 92 LEU A CA 1
ATOM 745 C C . LEU A 1 92 ? 5.741 -4.432 -9.789 1.00 98.06 92 LEU A C 1
ATOM 747 O O . LEU A 1 92 ? 6.764 -5.122 -9.791 1.00 98.06 92 LEU A O 1
ATOM 751 N N . GLN A 1 93 ? 4.523 -4.959 -9.960 1.00 97.81 93 GLN A N 1
ATOM 752 C CA . GLN A 1 93 ? 4.264 -6.391 -10.155 1.00 97.81 93 GLN A CA 1
ATOM 753 C C . GLN A 1 93 ? 4.963 -6.985 -11.392 1.00 97.81 93 GLN A C 1
ATOM 755 O O . GLN A 1 93 ? 5.280 -8.172 -11.415 1.00 97.81 93 GLN A O 1
ATOM 760 N N . TYR A 1 94 ? 5.244 -6.162 -12.410 1.00 97.38 94 TYR A N 1
ATOM 761 C CA . TYR A 1 94 ? 5.880 -6.576 -13.665 1.00 97.38 94 TYR A CA 1
ATOM 762 C C . TYR A 1 94 ? 7.409 -6.433 -13.651 1.00 97.38 94 TYR A C 1
ATOM 764 O O . TYR A 1 94 ? 8.078 -6.800 -14.623 1.00 97.38 94 TYR A O 1
ATOM 772 N N . ILE A 1 95 ? 7.975 -5.900 -12.565 1.00 97.81 95 ILE A N 1
ATOM 773 C CA . ILE A 1 95 ? 9.415 -5.696 -12.410 1.00 97.81 95 ILE A CA 1
ATOM 774 C C . ILE A 1 95 ? 10.041 -6.940 -11.773 1.00 97.81 95 ILE A C 1
ATOM 776 O O . ILE A 1 95 ? 9.660 -7.378 -10.682 1.00 97.81 95 ILE A O 1
ATOM 780 N N . ARG A 1 96 ? 11.029 -7.524 -12.460 1.00 96.94 96 ARG A N 1
ATOM 781 C CA . ARG A 1 96 ? 11.710 -8.748 -12.008 1.00 96.94 96 ARG A CA 1
ATOM 782 C C . ARG A 1 96 ? 12.620 -8.446 -10.822 1.00 96.94 96 ARG A C 1
ATOM 784 O O . ARG A 1 96 ? 12.391 -8.984 -9.738 1.00 96.94 96 ARG A O 1
ATOM 791 N N . GLU A 1 97 ? 13.551 -7.518 -11.016 1.00 97.06 97 GLU A N 1
ATOM 792 C CA . GLU A 1 97 ? 14.515 -7.085 -10.005 1.00 97.06 97 GLU A CA 1
ATOM 793 C C . GLU A 1 97 ? 14.061 -5.780 -9.345 1.00 97.06 97 GLU A C 1
ATOM 795 O O . GLU A 1 97 ? 14.157 -4.692 -9.917 1.00 97.06 97 GLU A O 1
ATOM 800 N N . GLN A 1 98 ? 13.540 -5.898 -8.125 1.00 97.62 98 GLN A N 1
ATOM 801 C CA . GLN A 1 98 ? 13.057 -4.768 -7.338 1.00 97.62 98 GLN A CA 1
ATOM 802 C C . GLN A 1 98 ? 14.152 -4.293 -6.379 1.00 97.62 98 GLN A C 1
ATOM 804 O O . GLN A 1 98 ? 14.591 -5.029 -5.497 1.00 97.62 98 GLN A O 1
ATOM 809 N N . THR A 1 99 ? 14.582 -3.044 -6.543 1.00 98.12 99 THR A N 1
ATOM 810 C CA . THR A 1 99 ? 15.460 -2.367 -5.579 1.00 98.12 99 THR A CA 1
ATOM 811 C C . THR A 1 99 ? 14.624 -1.517 -4.630 1.00 98.12 99 THR A C 1
ATOM 813 O O . THR A 1 99 ? 13.541 -1.070 -5.012 1.00 98.12 99 THR A O 1
ATOM 816 N N . ASN A 1 100 ? 15.150 -1.199 -3.442 1.00 98.06 100 ASN A N 1
ATOM 817 C CA . ASN A 1 100 ? 14.459 -0.318 -2.490 1.00 98.06 100 ASN A CA 1
ATOM 818 C C . ASN A 1 100 ? 14.038 1.007 -3.136 1.00 98.06 100 ASN A C 1
ATOM 820 O O . ASN A 1 100 ? 12.922 1.454 -2.927 1.00 98.06 100 ASN A O 1
ATOM 824 N N . LYS A 1 101 ? 14.879 1.592 -4.000 1.00 98.19 101 LYS A N 1
ATOM 825 C CA . LYS A 1 101 ? 14.558 2.832 -4.723 1.00 98.19 101 LYS A CA 1
ATOM 826 C C . LYS A 1 101 ? 13.334 2.689 -5.638 1.00 98.19 101 LYS A C 1
ATOM 828 O O . LYS A 1 101 ? 12.543 3.621 -5.740 1.00 98.19 101 LYS A O 1
ATOM 833 N N . ILE A 1 102 ? 13.193 1.548 -6.314 1.00 98.38 102 ILE A N 1
ATOM 834 C CA . ILE A 1 102 ? 12.048 1.268 -7.192 1.00 98.38 102 ILE A CA 1
ATOM 835 C C . ILE A 1 102 ? 10.789 1.047 -6.348 1.00 98.38 102 ILE A C 1
ATOM 837 O O . ILE A 1 102 ? 9.754 1.630 -6.654 1.00 98.38 102 ILE A O 1
ATOM 841 N N . CYS A 1 103 ? 10.889 0.269 -5.266 1.00 98.56 103 CYS A N 1
ATOM 842 C CA . CYS A 1 103 ? 9.775 0.036 -4.347 1.00 98.56 103 CYS A CA 1
ATOM 843 C C . CYS A 1 103 ? 9.295 1.335 -3.692 1.00 98.56 103 CYS A C 1
ATOM 845 O O . CYS A 1 103 ? 8.108 1.622 -3.749 1.00 98.56 103 CYS A O 1
ATOM 847 N N . LEU A 1 104 ? 10.211 2.145 -3.148 1.00 98.50 104 LEU A N 1
ATOM 848 C CA . LEU A 1 104 ? 9.899 3.445 -2.547 1.00 98.50 104 LEU A CA 1
ATOM 849 C C . LEU A 1 104 ? 9.220 4.373 -3.551 1.00 98.50 104 LEU A C 1
ATOM 851 O O . LEU A 1 104 ? 8.212 4.986 -3.228 1.00 98.50 104 LEU A O 1
ATOM 855 N N . ARG A 1 105 ? 9.712 4.436 -4.798 1.00 98.00 105 ARG A N 1
ATOM 856 C CA . ARG A 1 105 ? 9.049 5.235 -5.837 1.00 98.00 105 ARG A CA 1
ATOM 857 C C . ARG A 1 105 ? 7.617 4.762 -6.096 1.00 98.00 105 ARG A C 1
ATOM 859 O O . ARG A 1 105 ? 6.756 5.608 -6.289 1.00 98.00 105 ARG A O 1
ATOM 866 N N . ALA A 1 106 ? 7.387 3.448 -6.114 1.00 98.12 106 ALA A N 1
ATOM 867 C CA . ALA A 1 106 ? 6.078 2.867 -6.387 1.00 98.12 106 ALA A CA 1
ATOM 868 C C . ALA A 1 106 ? 5.067 3.115 -5.259 1.00 98.12 106 ALA A C 1
ATOM 870 O O . ALA A 1 106 ? 3.918 3.424 -5.552 1.00 98.12 106 ALA A O 1
ATOM 871 N N . VAL A 1 107 ? 5.485 2.972 -3.995 1.00 98.50 107 VAL A N 1
ATOM 872 C CA . VAL A 1 107 ? 4.583 3.130 -2.841 1.00 98.50 107 VAL A CA 1
ATOM 873 C C . VAL A 1 107 ? 4.331 4.587 -2.473 1.00 98.50 107 VAL A C 1
ATOM 875 O O . VAL A 1 107 ? 3.274 4.888 -1.940 1.00 98.50 107 VAL A O 1
ATOM 878 N N . LYS A 1 108 ? 5.261 5.491 -2.798 1.00 96.62 108 LYS A N 1
ATOM 879 C CA . LYS A 1 108 ? 5.159 6.914 -2.453 1.00 96.62 108 LYS A CA 1
ATOM 880 C C . LYS A 1 108 ? 3.938 7.616 -3.054 1.00 96.62 108 LYS A C 1
ATOM 882 O O . LYS A 1 108 ? 3.385 8.502 -2.420 1.00 96.62 108 LYS A O 1
ATOM 887 N N . ASP A 1 109 ? 3.554 7.228 -4.269 1.00 90.56 109 ASP A N 1
ATOM 888 C CA . ASP A 1 109 ? 2.408 7.810 -4.981 1.00 90.56 109 ASP A CA 1
ATOM 889 C C . ASP A 1 109 ? 1.226 6.807 -5.077 1.00 90.56 109 ASP A C 1
ATOM 891 O O . ASP A 1 109 ? 0.197 7.115 -5.673 1.00 90.56 109 ASP A O 1
ATOM 895 N N . TYR A 1 110 ? 1.390 5.579 -4.556 1.00 96.94 110 TYR A N 1
ATOM 896 C CA . TYR A 1 110 ? 0.359 4.532 -4.506 1.00 96.94 110 TYR A CA 1
ATOM 897 C C . TYR A 1 110 ? 0.725 3.465 -3.457 1.00 96.94 110 TYR A C 1
ATOM 899 O O . TYR A 1 110 ? 1.292 2.417 -3.780 1.00 96.94 110 TYR A O 1
ATOM 907 N N . GLY A 1 111 ? 0.389 3.697 -2.193 1.00 98.12 111 GLY A N 1
ATOM 908 C CA . GLY A 1 111 ? 0.760 2.889 -1.028 1.00 98.12 111 GLY A CA 1
ATOM 909 C C . GLY A 1 111 ? 0.305 1.434 -1.126 1.00 98.12 111 GLY A C 1
ATOM 910 O O . GLY A 1 111 ? 1.034 0.516 -0.744 1.00 98.12 111 GLY A O 1
ATOM 911 N N . LEU A 1 112 ? -0.832 1.176 -1.784 1.00 98.44 112 LEU A N 1
ATOM 912 C CA . LEU A 1 112 ? -1.308 -0.185 -2.074 1.00 98.44 112 LEU A CA 1
ATOM 913 C C . LEU A 1 112 ? -0.388 -0.969 -3.036 1.00 98.44 112 LEU A C 1
ATOM 915 O O . LEU A 1 112 ? -0.574 -2.178 -3.206 1.00 98.44 112 LEU A O 1
ATOM 919 N N . ALA A 1 113 ? 0.622 -0.337 -3.651 1.00 98.44 113 ALA A N 1
ATOM 920 C CA . ALA A 1 113 ? 1.705 -1.037 -4.349 1.00 98.44 113 ALA A CA 1
ATOM 921 C C . ALA A 1 113 ? 2.523 -1.940 -3.413 1.00 98.44 113 ALA A C 1
ATOM 923 O O . ALA A 1 113 ? 3.211 -2.835 -3.910 1.00 98.44 113 ALA A O 1
ATOM 924 N N . LEU A 1 114 ? 2.433 -1.753 -2.087 1.00 98.75 114 LEU A N 1
ATOM 925 C CA . LEU A 1 114 ? 3.110 -2.591 -1.094 1.00 98.75 114 LEU A CA 1
ATOM 926 C C . LEU A 1 114 ? 2.825 -4.087 -1.301 1.00 98.75 114 LEU A C 1
ATOM 928 O O . LEU A 1 114 ? 3.727 -4.904 -1.132 1.00 98.75 114 LEU A O 1
ATOM 932 N N . GLN A 1 115 ? 1.623 -4.438 -1.779 1.00 98.62 115 GLN A N 1
ATOM 933 C CA . GLN A 1 115 ? 1.241 -5.819 -2.108 1.00 98.62 115 GLN A CA 1
ATOM 934 C C . GLN A 1 115 ? 2.151 -6.491 -3.155 1.00 98.62 115 GLN A C 1
ATOM 936 O O . GLN A 1 115 ? 2.201 -7.715 -3.237 1.00 98.62 115 GLN A O 1
ATOM 941 N N . TYR A 1 116 ? 2.867 -5.704 -3.965 1.00 98.31 116 TYR A N 1
ATOM 942 C CA . TYR A 1 116 ? 3.766 -6.186 -5.018 1.00 98.31 116 TYR A CA 1
ATOM 943 C C . TYR A 1 116 ? 5.250 -6.133 -4.625 1.00 98.31 116 TYR A C 1
ATOM 945 O O . TYR A 1 116 ? 6.107 -6.542 -5.416 1.00 98.31 116 TYR A O 1
ATOM 953 N N . VAL A 1 117 ? 5.576 -5.625 -3.432 1.00 98.50 117 VAL A N 1
ATOM 954 C CA . VAL A 1 117 ? 6.953 -5.528 -2.932 1.00 98.50 117 VAL A CA 1
ATOM 955 C C . VAL A 1 117 ? 7.427 -6.904 -2.463 1.00 98.50 117 VAL A C 1
ATOM 957 O O . VAL A 1 117 ? 6.947 -7.438 -1.468 1.00 98.50 117 VAL A O 1
ATOM 960 N N . LYS A 1 118 ? 8.433 -7.465 -3.141 1.00 97.69 118 LYS A N 1
ATOM 961 C CA . LYS A 1 118 ? 8.976 -8.805 -2.831 1.00 97.69 118 LYS A CA 1
ATOM 962 C C . LYS A 1 118 ? 9.815 -8.845 -1.554 1.00 97.69 118 LYS A C 1
ATOM 964 O O . LYS A 1 118 ? 9.891 -9.871 -0.886 1.00 97.69 118 LYS A O 1
ATOM 969 N N . LYS A 1 119 ? 10.518 -7.750 -1.259 1.00 97.56 119 LYS A N 1
ATOM 970 C CA . LYS A 1 119 ? 11.391 -7.602 -0.088 1.00 97.56 119 LYS A CA 1
ATOM 971 C C . LYS A 1 119 ? 11.029 -6.308 0.621 1.00 97.56 119 LYS A C 1
ATOM 973 O O . LYS A 1 119 ? 11.498 -5.240 0.237 1.00 97.56 119 LYS A O 1
ATOM 978 N N . GLN A 1 120 ? 10.154 -6.416 1.611 1.00 98.44 120 GLN A N 1
ATOM 979 C CA . GLN A 1 120 ? 9.721 -5.270 2.397 1.00 98.44 120 GLN A CA 1
ATOM 980 C C . GLN A 1 120 ? 10.820 -4.842 3.373 1.00 98.44 120 GLN A C 1
ATOM 982 O O . GLN A 1 120 ? 11.491 -5.674 3.986 1.00 98.44 120 GLN A O 1
ATOM 987 N N . THR A 1 121 ? 10.990 -3.532 3.518 1.00 98.50 121 THR A N 1
ATOM 988 C CA . THR A 1 121 ? 11.776 -2.909 4.585 1.00 98.50 121 THR A CA 1
ATOM 989 C C . THR A 1 121 ? 10.845 -2.035 5.412 1.00 98.50 121 THR A C 1
ATOM 991 O O . THR A 1 121 ? 9.800 -1.611 4.922 1.00 98.50 121 THR A O 1
ATOM 994 N N . THR A 1 122 ? 11.229 -1.723 6.650 1.00 98.50 122 THR A N 1
ATOM 995 C CA . THR A 1 122 ? 10.432 -0.833 7.507 1.00 98.50 122 THR A CA 1
ATOM 996 C C . THR A 1 122 ? 10.189 0.520 6.843 1.00 98.50 122 THR A C 1
ATOM 998 O O . THR A 1 122 ? 9.088 1.038 6.927 1.00 98.50 122 THR A O 1
ATOM 1001 N N . GLU A 1 123 ? 11.184 1.061 6.135 1.00 98.62 123 GLU A N 1
ATOM 1002 C CA . GLU A 1 123 ? 11.058 2.311 5.375 1.00 98.62 123 GLU A CA 1
ATOM 1003 C C . GLU A 1 123 ? 10.002 2.210 4.264 1.00 98.62 123 GLU A C 1
ATOM 1005 O O . GLU A 1 123 ? 9.138 3.072 4.176 1.00 98.62 123 GLU A O 1
ATOM 1010 N N . ILE A 1 124 ? 10.011 1.132 3.467 1.00 98.81 124 ILE A N 1
ATOM 1011 C CA . ILE A 1 124 ? 9.015 0.923 2.402 1.00 98.81 124 ILE A CA 1
ATOM 1012 C C . ILE A 1 124 ? 7.608 0.779 2.989 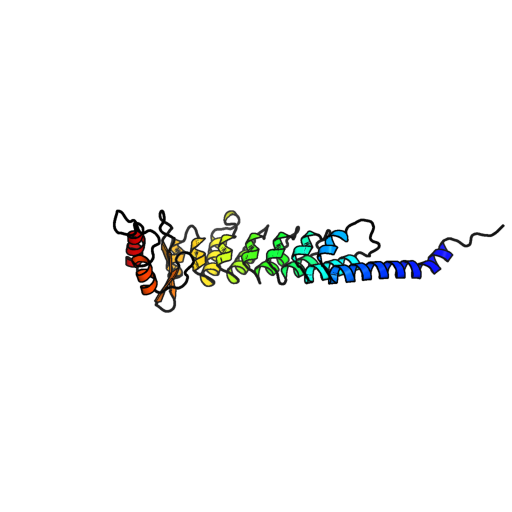1.00 98.81 124 ILE A C 1
ATOM 1014 O O . ILE A 1 124 ? 6.664 1.346 2.445 1.00 98.81 124 ILE A O 1
ATOM 1018 N N . CYS A 1 125 ? 7.458 0.029 4.084 1.00 98.81 125 CYS A N 1
ATOM 1019 C CA . CYS A 1 125 ? 6.160 -0.141 4.734 1.00 98.81 125 CYS A CA 1
ATOM 1020 C C . CYS A 1 125 ? 5.644 1.177 5.315 1.00 98.81 125 CYS A C 1
ATOM 1022 O O . CYS A 1 125 ? 4.474 1.483 5.126 1.00 98.81 125 CYS A O 1
ATOM 1024 N N . ILE A 1 126 ? 6.503 1.957 5.980 1.00 98.81 126 ILE A N 1
ATOM 1025 C CA . ILE A 1 126 ? 6.135 3.269 6.528 1.00 98.81 126 ILE A CA 1
ATOM 1026 C C . ILE A 1 126 ? 5.708 4.219 5.409 1.00 98.81 126 ILE A C 1
ATOM 1028 O O . ILE A 1 126 ? 4.632 4.795 5.501 1.00 98.81 126 ILE A O 1
ATOM 1032 N N . GLU A 1 127 ? 6.496 4.340 4.337 1.00 98.75 127 GLU A N 1
ATOM 1033 C CA . GLU A 1 127 ? 6.144 5.204 3.202 1.00 98.75 127 GLU A CA 1
ATOM 1034 C C . GLU A 1 127 ? 4.788 4.797 2.598 1.00 98.75 127 GLU A C 1
ATOM 1036 O O . GLU A 1 127 ? 3.952 5.651 2.317 1.00 98.75 127 GLU A O 1
ATOM 1041 N N . ALA A 1 128 ? 4.532 3.490 2.463 1.00 98.81 128 ALA A N 1
ATOM 1042 C CA . ALA A 1 128 ? 3.267 2.978 1.943 1.00 98.81 128 ALA A CA 1
ATOM 1043 C C . ALA A 1 128 ? 2.065 3.316 2.838 1.00 98.81 128 ALA A C 1
ATOM 1045 O O . ALA A 1 128 ? 1.032 3.732 2.319 1.00 98.81 128 ALA A O 1
ATOM 1046 N N . VAL A 1 129 ? 2.179 3.136 4.160 1.00 98.81 129 VAL A N 1
ATOM 1047 C CA . VAL A 1 129 ? 1.062 3.408 5.083 1.00 98.81 129 VAL A CA 1
ATOM 1048 C C . VAL A 1 129 ? 0.851 4.896 5.346 1.00 98.81 129 VAL A C 1
ATOM 1050 O O . VAL A 1 129 ? -0.262 5.297 5.662 1.00 98.81 129 VAL A O 1
ATOM 1053 N N . MET A 1 130 ? 1.890 5.718 5.187 1.00 98.69 130 MET A N 1
ATOM 1054 C CA . MET A 1 130 ? 1.762 7.176 5.219 1.00 98.69 130 MET A CA 1
ATOM 1055 C C . MET A 1 130 ? 1.021 7.717 3.990 1.00 98.69 130 MET A C 1
ATOM 1057 O O . MET A 1 130 ? 0.331 8.726 4.104 1.00 98.69 130 MET A O 1
ATOM 1061 N N . GLU A 1 131 ? 1.154 7.069 2.828 1.00 98.25 131 GLU A N 1
ATOM 1062 C CA . GLU A 1 131 ? 0.345 7.395 1.646 1.00 98.25 131 GLU A CA 1
ATOM 1063 C C . GLU A 1 131 ? -1.090 6.871 1.808 1.00 98.25 131 GLU A C 1
ATOM 1065 O O . GLU A 1 131 ? -2.047 7.631 1.653 1.00 98.25 131 GLU A O 1
ATOM 1070 N N . ASN A 1 132 ? -1.247 5.604 2.203 1.00 98.50 132 ASN A N 1
ATOM 1071 C CA . ASN A 1 132 ? -2.542 4.959 2.409 1.00 98.50 132 ASN A CA 1
ATOM 1072 C C . ASN A 1 132 ? -2.489 3.997 3.601 1.00 98.50 132 ASN A C 1
ATOM 1074 O O . ASN A 1 132 ? -1.916 2.911 3.499 1.00 98.50 132 ASN A O 1
ATOM 1078 N N . GLY A 1 133 ? -3.136 4.346 4.713 1.00 98.44 133 GLY A N 1
ATOM 1079 C CA . GLY A 1 133 ? -3.108 3.585 5.964 1.00 98.44 133 GLY A CA 1
ATOM 1080 C C . GLY A 1 133 ? -3.628 2.156 5.808 1.00 98.44 133 GLY A C 1
ATOM 1081 O O . GLY A 1 133 ? -3.116 1.231 6.443 1.00 98.44 133 GLY A O 1
ATOM 1082 N N . LEU A 1 134 ? -4.552 1.918 4.870 1.00 98.31 134 LEU A N 1
ATOM 1083 C CA . LEU A 1 134 ? -5.058 0.577 4.554 1.00 98.31 134 LEU A CA 1
ATOM 1084 C C . LEU A 1 134 ? -4.017 -0.317 3.866 1.00 98.31 134 LEU A C 1
ATOM 1086 O O . LEU A 1 134 ? -4.192 -1.540 3.839 1.00 98.31 134 LEU A O 1
ATOM 1090 N N . ALA A 1 135 ? -2.904 0.240 3.371 1.00 98.69 135 ALA A N 1
ATOM 1091 C CA . ALA A 1 135 ? -1.762 -0.542 2.900 1.00 98.69 135 ALA A CA 1
ATOM 1092 C C . ALA A 1 135 ? -1.182 -1.446 4.001 1.00 98.69 135 ALA A C 1
ATOM 1094 O O . ALA A 1 135 ? -0.547 -2.451 3.675 1.00 98.69 135 ALA A O 1
ATOM 1095 N N . LEU A 1 136 ? -1.475 -1.169 5.281 1.00 98.69 136 LEU A N 1
ATOM 1096 C CA . LEU A 1 136 ? -1.126 -2.019 6.423 1.00 98.69 136 LEU A CA 1
ATOM 1097 C C . LEU A 1 136 ? -1.549 -3.484 6.222 1.00 98.69 136 LEU A C 1
ATOM 1099 O O . LEU A 1 136 ? -0.836 -4.392 6.646 1.00 98.69 136 LEU A O 1
ATOM 1103 N N . LYS A 1 137 ? -2.649 -3.730 5.495 1.00 98.50 137 LYS A N 1
ATOM 1104 C CA . LYS A 1 137 ? -3.115 -5.077 5.118 1.00 98.50 137 LYS A CA 1
ATOM 1105 C C . LYS A 1 137 ? -2.040 -5.933 4.438 1.00 98.50 137 LYS A C 1
ATOM 1107 O O . LYS A 1 137 ? -2.088 -7.158 4.530 1.00 98.50 137 LYS A O 1
ATOM 1112 N N . PHE A 1 138 ? -1.113 -5.305 3.718 1.00 98.50 138 PHE A N 1
ATOM 1113 C CA . PHE A 1 138 ? -0.097 -5.978 2.910 1.00 98.50 138 PHE A CA 1
ATOM 1114 C C . PHE A 1 138 ? 1.266 -6.092 3.599 1.00 98.50 138 PHE A C 1
ATOM 1116 O O . PHE A 1 138 ? 2.213 -6.584 2.982 1.00 98.50 138 PHE A O 1
ATOM 1123 N N . VAL A 1 139 ? 1.391 -5.646 4.850 1.00 98.19 139 VAL A N 1
ATOM 1124 C CA . VAL A 1 139 ? 2.634 -5.776 5.616 1.00 98.19 139 VAL A CA 1
ATOM 1125 C C . VAL A 1 139 ? 2.896 -7.248 5.938 1.00 98.19 139 VAL A C 1
ATOM 1127 O O . VAL A 1 139 ? 2.037 -7.955 6.463 1.00 98.19 139 VAL A O 1
ATOM 1130 N N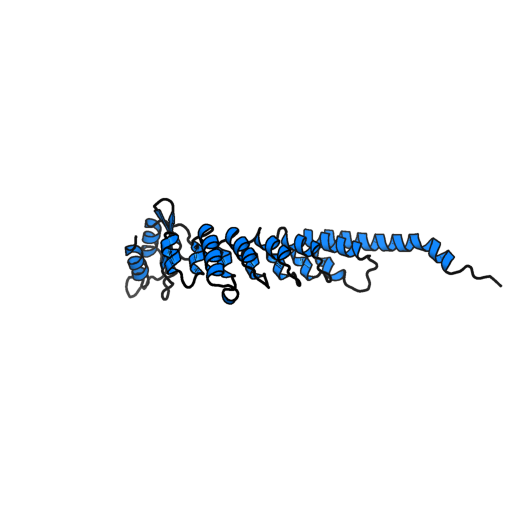 . ASP A 1 140 ? 4.106 -7.710 5.629 1.00 96.75 140 ASP A N 1
ATOM 1131 C CA . ASP A 1 140 ? 4.577 -9.051 5.974 1.00 96.75 140 ASP A CA 1
ATOM 1132 C C . ASP A 1 140 ? 5.074 -9.063 7.429 1.00 96.75 140 ASP A C 1
ATOM 1134 O O . ASP A 1 140 ? 6.242 -8.785 7.714 1.00 96.75 140 ASP A O 1
ATOM 1138 N N . TRP A 1 141 ? 4.149 -9.322 8.358 1.00 96.19 1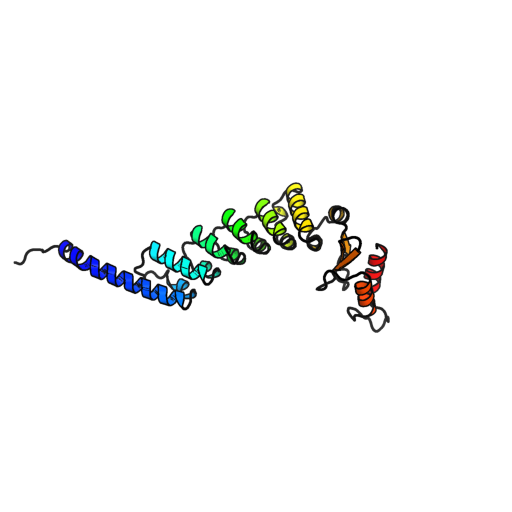41 TRP A N 1
ATOM 1139 C CA . TRP A 1 141 ? 4.372 -9.241 9.807 1.00 96.19 141 TRP A CA 1
ATOM 1140 C C . TRP A 1 141 ? 5.562 -10.078 10.290 1.00 96.19 141 TRP A C 1
ATOM 1142 O O . TRP A 1 141 ? 6.291 -9.643 11.179 1.00 96.19 141 TRP A O 1
ATOM 1152 N N . ASP A 1 142 ? 5.803 -11.241 9.681 1.00 95.31 142 ASP A N 1
ATOM 1153 C CA . ASP A 1 142 ? 6.833 -12.188 10.122 1.00 95.31 142 ASP A CA 1
ATOM 1154 C C . ASP A 1 142 ? 8.264 -11.689 9.837 1.00 95.31 142 ASP A C 1
ATOM 1156 O O . ASP A 1 142 ? 9.241 -12.245 10.346 1.00 95.31 142 ASP A O 1
ATOM 1160 N N . ARG A 1 143 ? 8.417 -10.623 9.039 1.00 95.06 143 ARG A N 1
ATOM 1161 C CA . ARG A 1 143 ? 9.724 -10.027 8.706 1.00 95.06 143 ARG A CA 1
ATOM 1162 C C . ARG A 1 143 ? 10.234 -9.018 9.723 1.00 95.06 143 ARG A C 1
ATOM 1164 O O . ARG A 1 143 ? 11.401 -8.631 9.637 1.00 95.06 143 ARG A O 1
ATOM 1171 N N . PHE A 1 144 ? 9.382 -8.543 10.621 1.00 97.31 144 PHE A N 1
ATOM 1172 C CA . PHE A 1 144 ? 9.658 -7.355 11.418 1.00 97.31 144 PHE A CA 1
ATOM 1173 C C . PHE A 1 144 ? 9.706 -7.665 12.911 1.00 97.31 144 PHE A C 1
ATOM 1175 O O . PHE A 1 144 ? 8.996 -8.527 13.425 1.00 97.31 144 PHE A O 1
ATOM 1182 N N . SER A 1 145 ? 10.556 -6.934 13.631 1.00 97.69 145 SER A N 1
ATOM 1183 C CA . SER A 1 145 ? 10.528 -6.937 15.090 1.00 97.69 145 SER A CA 1
ATOM 1184 C C . SER A 1 145 ? 9.246 -6.272 15.602 1.00 97.69 145 SER A C 1
ATOM 1186 O O . SER A 1 145 ? 8.611 -5.481 14.903 1.00 97.69 145 SER A O 1
ATOM 1188 N N . LYS A 1 146 ? 8.896 -6.526 16.867 1.00 95.81 146 LYS A N 1
ATOM 1189 C CA . LYS A 1 146 ? 7.752 -5.867 17.519 1.00 95.81 146 LYS A CA 1
ATOM 1190 C C . LYS A 1 146 ? 7.844 -4.336 17.474 1.00 95.81 146 LYS A C 1
ATOM 1192 O O . LYS A 1 146 ? 6.834 -3.684 17.260 1.00 95.81 146 LYS A O 1
ATOM 1197 N N . GLU A 1 147 ? 9.044 -3.778 17.625 1.00 97.25 147 GLU A N 1
ATOM 1198 C CA . GLU A 1 147 ? 9.286 -2.329 17.555 1.00 97.25 147 GLU A CA 1
ATOM 1199 C C . GLU A 1 147 ? 9.037 -1.770 16.146 1.00 97.25 147 GLU A C 1
ATOM 1201 O O . GLU A 1 147 ? 8.412 -0.725 15.980 1.00 97.25 147 GLU A O 1
ATOM 1206 N N . GLN A 1 148 ? 9.484 -2.486 15.109 1.00 98.19 148 GLN A N 1
ATOM 1207 C CA . GLN A 1 148 ? 9.240 -2.087 13.721 1.00 98.19 148 GLN A CA 1
ATOM 1208 C C . GLN A 1 148 ? 7.750 -2.154 13.378 1.00 98.19 148 GLN A C 1
ATOM 1210 O O . GLN A 1 148 ? 7.237 -1.244 12.729 1.00 98.19 148 GLN A O 1
ATOM 1215 N N . ILE A 1 149 ? 7.066 -3.208 13.829 1.00 97.56 149 ILE A N 1
ATOM 1216 C CA . ILE A 1 149 ? 5.619 -3.365 13.663 1.00 97.56 149 ILE A CA 1
ATOM 1217 C C . ILE A 1 149 ? 4.875 -2.222 14.352 1.00 97.56 149 ILE A C 1
ATOM 1219 O O . ILE A 1 149 ? 4.021 -1.605 13.724 1.00 97.56 149 ILE A O 1
ATOM 1223 N N . ASP A 1 150 ? 5.226 -1.902 15.599 1.00 97.44 150 ASP A N 1
ATOM 1224 C CA . ASP A 1 150 ? 4.602 -0.810 16.354 1.00 97.44 150 ASP A CA 1
ATOM 1225 C C . ASP A 1 150 ? 4.713 0.527 15.615 1.00 97.44 150 ASP A C 1
ATOM 1227 O O . ASP A 1 150 ? 3.710 1.216 15.413 1.00 97.44 150 ASP A O 1
ATOM 1231 N N . LYS A 1 151 ? 5.902 0.840 15.092 1.00 98.31 151 LYS A N 1
ATOM 1232 C CA . LYS A 1 151 ? 6.111 2.047 14.288 1.00 98.31 151 LYS A CA 1
ATOM 1233 C C . LYS A 1 151 ? 5.234 2.070 13.032 1.00 98.31 151 LYS A C 1
ATOM 1235 O O . LYS A 1 151 ? 4.616 3.092 12.751 1.00 98.31 151 LYS A O 1
ATOM 1240 N N . ILE A 1 152 ? 5.166 0.965 12.287 1.00 98.56 152 ILE A N 1
ATOM 1241 C CA . ILE A 1 152 ? 4.339 0.869 11.072 1.00 98.56 152 ILE A CA 1
ATOM 1242 C C . ILE A 1 152 ? 2.851 1.040 11.419 1.00 98.56 152 ILE A C 1
ATOM 1244 O O . ILE A 1 152 ? 2.161 1.816 10.763 1.00 98.56 152 ILE A O 1
ATOM 1248 N N . CYS A 1 153 ? 2.367 0.374 12.471 1.00 98.50 153 CYS A N 1
ATOM 1249 C CA . CYS A 1 153 ? 0.980 0.474 12.924 1.00 98.50 153 CYS A CA 1
ATOM 1250 C C . CYS A 1 153 ? 0.602 1.905 13.318 1.00 98.50 153 CYS A C 1
ATOM 1252 O O . CYS A 1 153 ? -0.457 2.382 12.919 1.00 98.50 153 CYS A O 1
ATOM 1254 N N . ARG A 1 154 ? 1.460 2.613 14.064 1.00 98.44 154 ARG A N 1
ATOM 1255 C CA . ARG A 1 154 ? 1.187 4.006 14.455 1.00 98.44 154 ARG A CA 1
ATOM 1256 C C . ARG A 1 154 ? 1.085 4.932 13.255 1.00 98.44 154 ARG A C 1
ATOM 1258 O O . ARG A 1 154 ? 0.177 5.751 13.219 1.00 98.44 154 ARG A O 1
ATOM 1265 N N . GLU A 1 155 ? 1.995 4.822 12.289 1.00 98.62 155 GLU A N 1
ATOM 1266 C CA . GLU A 1 155 ? 1.930 5.658 11.084 1.00 98.62 155 GLU A CA 1
ATOM 1267 C C . GLU A 1 155 ? 0.688 5.334 10.242 1.00 98.62 155 GLU A C 1
ATOM 1269 O O . GLU A 1 155 ? 0.020 6.253 9.777 1.00 98.62 155 GLU A O 1
ATOM 1274 N N . ALA A 1 156 ? 0.304 4.056 10.143 1.00 98.69 156 ALA A N 1
ATOM 1275 C CA . ALA A 1 156 ? -0.933 3.658 9.475 1.00 98.69 156 ALA A CA 1
ATOM 1276 C C . ALA A 1 156 ? -2.181 4.242 10.152 1.00 98.69 156 ALA A C 1
ATOM 1278 O O . ALA A 1 156 ? -3.025 4.814 9.475 1.00 98.69 156 ALA A O 1
ATOM 1279 N N . LEU A 1 157 ? -2.284 4.148 11.482 1.00 98.44 157 LEU A N 1
ATOM 1280 C CA . LEU A 1 157 ? -3.442 4.640 12.240 1.00 98.44 157 LEU A CA 1
ATOM 1281 C C . LEU A 1 157 ? -3.525 6.168 12.307 1.00 98.44 157 LEU A C 1
ATOM 1283 O O . LEU A 1 157 ? -4.619 6.710 12.433 1.00 98.44 157 LEU A O 1
ATOM 1287 N N . LYS A 1 158 ? -2.387 6.871 12.234 1.00 98.06 158 LYS A N 1
ATOM 1288 C CA . LYS A 1 158 ? -2.371 8.334 12.073 1.00 98.06 158 LYS A CA 1
ATOM 1289 C C . LYS A 1 158 ? -2.922 8.760 10.716 1.00 98.06 158 LYS A C 1
ATOM 1291 O O . LYS A 1 158 ? -3.514 9.830 10.634 1.00 98.06 158 LYS A O 1
ATOM 1296 N N . GLN A 1 159 ? -2.674 7.965 9.674 1.00 98.12 159 GLN A N 1
ATOM 1297 C CA . GLN A 1 159 ? -3.164 8.239 8.328 1.00 98.12 159 GLN A CA 1
ATOM 1298 C C . GLN A 1 159 ? -4.651 7.875 8.209 1.00 98.12 159 GLN A C 1
ATOM 1300 O O . GLN A 1 159 ? -5.444 8.715 7.794 1.00 98.12 159 GLN A O 1
ATOM 1305 N N . ASP A 1 160 ? -5.022 6.652 8.596 1.00 97.38 160 ASP A N 1
ATOM 1306 C CA . ASP A 1 160 ? -6.389 6.133 8.539 1.00 97.38 160 ASP A CA 1
ATOM 1307 C C . ASP A 1 160 ? -6.605 5.134 9.680 1.00 97.38 160 ASP A C 1
ATOM 1309 O O . ASP A 1 160 ? -6.070 4.019 9.713 1.00 97.38 160 ASP A O 1
ATOM 1313 N N . LYS A 1 161 ? -7.449 5.537 10.630 1.00 96.94 161 LYS A N 1
ATOM 1314 C CA . LYS A 1 161 ? -7.791 4.746 11.814 1.00 96.94 161 LYS A CA 1
ATOM 1315 C C . LYS A 1 161 ? -8.534 3.454 11.466 1.00 96.94 161 LYS A C 1
ATOM 1317 O O . LYS A 1 161 ? -8.485 2.507 12.251 1.00 96.94 161 LYS A O 1
ATOM 1322 N N . LEU A 1 162 ? -9.142 3.338 10.282 1.00 96.56 162 LEU A N 1
ATOM 1323 C CA . LEU A 1 162 ? -9.746 2.096 9.793 1.00 96.56 162 LEU A CA 1
ATOM 1324 C C . LEU A 1 162 ? -8.715 0.989 9.549 1.00 96.56 162 LEU A C 1
ATOM 1326 O O . LEU A 1 162 ? -9.096 -0.188 9.502 1.00 96.56 162 LEU A O 1
ATOM 1330 N N . ALA A 1 163 ? -7.423 1.324 9.459 1.00 97.81 163 ALA A N 1
ATOM 1331 C CA . ALA A 1 163 ? -6.334 0.353 9.394 1.00 97.81 163 ALA A CA 1
ATOM 1332 C C . ALA A 1 163 ? -6.269 -0.559 10.635 1.00 97.81 163 AL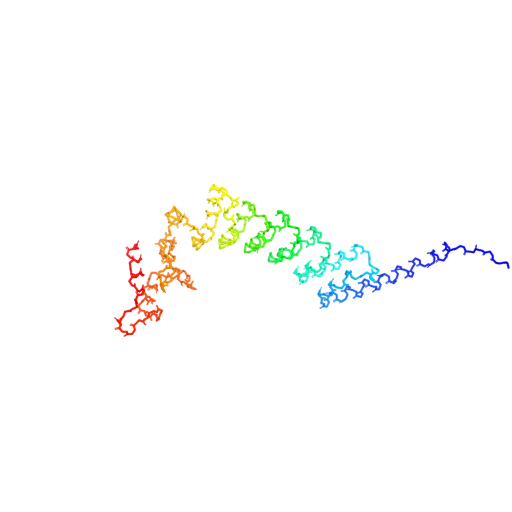A A C 1
ATOM 1334 O O . ALA A 1 163 ? -5.719 -1.660 10.552 1.00 97.81 163 ALA A O 1
ATOM 1335 N N . ILE A 1 164 ? -6.893 -0.164 11.757 1.00 97.81 164 ILE A N 1
ATOM 1336 C CA . ILE A 1 164 ? -6.985 -0.953 12.998 1.00 97.81 164 ILE A CA 1
ATOM 1337 C C . ILE A 1 164 ? -7.498 -2.378 12.770 1.00 97.81 164 ILE A C 1
ATOM 1339 O O . ILE A 1 164 ? -7.087 -3.300 13.473 1.00 97.81 164 ILE A O 1
ATOM 1343 N N . ARG A 1 165 ? -8.340 -2.583 11.748 1.00 95.94 165 ARG A N 1
ATOM 1344 C CA . ARG A 1 165 ? -8.891 -3.898 11.391 1.00 95.94 165 ARG A CA 1
ATOM 1345 C C . ARG A 1 165 ? -7.820 -4.925 11.013 1.00 95.94 165 ARG A C 1
ATOM 1347 O O . ARG A 1 165 ? -8.052 -6.124 11.117 1.00 95.94 165 ARG A O 1
ATOM 1354 N N . TYR A 1 166 ? -6.646 -4.468 10.576 1.00 97.06 166 TYR A N 1
ATOM 1355 C CA . TYR A 1 166 ? -5.534 -5.335 10.184 1.00 97.06 166 TYR A CA 1
ATOM 1356 C C . TYR A 1 166 ? -4.569 -5.635 11.337 1.00 97.06 166 TYR A C 1
ATOM 1358 O O . TYR A 1 166 ? -3.683 -6.477 11.188 1.00 97.06 166 TYR A O 1
ATOM 1366 N N . ILE A 1 167 ? -4.733 -4.981 12.491 1.00 96.38 167 ILE A N 1
ATOM 1367 C CA . ILE A 1 167 ? -3.873 -5.161 13.661 1.00 96.38 167 ILE A CA 1
ATOM 1368 C C . ILE A 1 167 ? -4.435 -6.287 14.534 1.00 96.38 167 ILE A C 1
ATOM 1370 O O . ILE A 1 167 ? -5.564 -6.211 15.020 1.00 96.38 167 ILE A O 1
ATOM 1374 N N . LYS A 1 168 ? -3.624 -7.328 14.766 1.00 89.00 168 LYS A N 1
ATOM 1375 C CA . LYS A 1 168 ? -3.990 -8.461 15.636 1.00 89.00 168 LYS A CA 1
ATOM 1376 C C . LYS A 1 168 ? -4.126 -8.018 17.099 1.00 89.00 168 LYS A C 1
ATOM 1378 O O . LYS A 1 168 ? -5.211 -8.081 17.668 1.00 89.00 168 LYS A O 1
ATOM 1383 N N . ASP A 1 169 ? -3.045 -7.495 17.676 1.00 91.88 169 ASP A N 1
ATOM 1384 C CA . ASP A 1 169 ? -3.000 -7.034 19.069 1.00 91.88 169 ASP A CA 1
ATOM 1385 C C . ASP A 1 169 ? -3.399 -5.551 19.161 1.00 91.88 169 ASP A C 1
ATOM 1387 O O . ASP A 1 169 ? -2.565 -4.659 19.323 1.00 91.88 169 ASP A O 1
ATOM 1391 N N . LYS A 1 170 ? -4.698 -5.282 18.993 1.00 94.31 170 LYS A N 1
ATOM 1392 C CA . LYS A 1 170 ? -5.249 -3.923 18.839 1.00 94.31 170 LYS A CA 1
ATOM 1393 C C . LYS A 1 170 ? -5.478 -3.153 20.149 1.00 94.31 170 LYS A C 1
ATOM 1395 O O . LYS A 1 170 ? -5.554 -1.932 20.110 1.00 94.31 170 LYS A O 1
ATOM 1400 N N . GLU A 1 171 ? -5.550 -3.828 21.300 1.00 94.69 171 GLU A N 1
ATOM 1401 C CA . GLU A 1 171 ? -5.997 -3.259 22.593 1.00 94.69 171 GLU A CA 1
ATOM 1402 C C . GLU A 1 171 ? -5.277 -1.963 22.998 1.00 94.69 171 GLU A C 1
ATOM 1404 O O . GLU A 1 171 ? -5.892 -1.012 23.480 1.00 94.69 171 GLU A O 1
ATOM 1409 N N . TYR A 1 172 ? -3.961 -1.919 22.789 1.00 95.06 172 TYR A N 1
ATOM 1410 C CA . TYR A 1 172 ? -3.158 -0.736 23.078 1.00 95.06 172 TYR A CA 1
ATOM 1411 C C . TYR A 1 172 ? -3.519 0.439 22.150 1.00 95.06 172 TYR A C 1
ATOM 1413 O O . TYR A 1 172 ? -3.756 1.552 22.619 1.00 95.06 172 TYR A O 1
ATOM 1421 N N . TYR A 1 173 ? -3.645 0.172 20.849 1.00 97.56 173 TYR A N 1
ATOM 1422 C CA . TYR A 1 173 ? -3.958 1.176 19.832 1.00 97.56 173 TYR A CA 1
ATOM 1423 C C . TYR A 1 173 ? -5.391 1.701 19.931 1.00 97.56 173 TYR A C 1
ATOM 1425 O O . TYR A 1 173 ? -5.621 2.880 19.680 1.00 97.56 173 TYR A O 1
ATOM 1433 N N . LEU A 1 174 ? -6.347 0.857 20.341 1.00 97.00 174 LEU A N 1
ATOM 1434 C CA . LEU A 1 174 ? -7.734 1.276 20.568 1.00 97.00 174 LEU A CA 1
ATOM 1435 C C . LEU A 1 174 ? -7.810 2.430 21.575 1.00 97.00 174 LEU A C 1
ATOM 1437 O O . LEU A 1 174 ? -8.522 3.407 21.353 1.00 97.00 174 LEU A O 1
ATOM 1441 N N . LYS A 1 175 ? -7.029 2.343 22.658 1.00 95.94 175 LYS A N 1
ATOM 1442 C CA . LYS A 1 175 ? -6.964 3.387 23.690 1.00 95.94 175 LYS A CA 1
ATOM 1443 C C . LYS A 1 175 ? -6.209 4.623 23.220 1.00 95.94 175 LYS A C 1
ATOM 1445 O O . LYS A 1 175 ? -6.637 5.728 23.515 1.00 95.94 175 LYS A O 1
ATOM 1450 N N . GLU A 1 176 ? -5.090 4.443 22.525 1.00 96.81 176 GLU A N 1
ATOM 1451 C CA . GLU A 1 176 ? -4.255 5.563 22.081 1.00 96.81 176 GLU A CA 1
ATOM 1452 C C . GLU A 1 176 ? -4.929 6.430 21.008 1.00 96.81 176 GLU A C 1
ATOM 1454 O O . GLU A 1 176 ? -4.778 7.648 21.034 1.00 96.81 176 GLU A O 1
ATOM 1459 N N . PHE A 1 177 ? -5.665 5.819 20.077 1.00 97.12 177 PHE A N 1
ATOM 1460 C CA . PHE A 1 177 ? -6.254 6.509 18.923 1.00 97.12 177 PHE A CA 1
ATOM 1461 C C . PHE A 1 177 ? -7.746 6.842 19.093 1.00 97.12 177 PHE A C 1
ATOM 1463 O O . PHE A 1 177 ? -8.390 7.234 18.117 1.00 97.12 177 PHE A O 1
ATOM 1470 N N . ASP A 1 178 ? -8.291 6.682 20.306 1.00 96.94 178 ASP A N 1
ATOM 1471 C CA . ASP A 1 178 ? -9.717 6.847 20.621 1.00 96.94 178 ASP A CA 1
ATOM 1472 C C . ASP A 1 178 ? -10.626 6.050 19.663 1.00 96.94 178 ASP A C 1
ATOM 1474 O O . ASP A 1 178 ? -11.549 6.581 19.039 1.00 96.94 178 ASP A O 1
ATOM 1478 N N . ILE A 1 179 ? -10.345 4.749 19.536 1.00 97.62 179 ILE A N 1
ATOM 1479 C CA . ILE A 1 179 ? -11.081 3.818 18.677 1.00 97.62 179 ILE A CA 1
ATOM 1480 C C . ILE A 1 179 ? -11.815 2.796 19.545 1.00 97.62 179 ILE A C 1
ATOM 1482 O O . ILE A 1 179 ? -11.243 2.183 20.448 1.00 97.62 179 ILE A O 1
ATOM 1486 N N . LYS A 1 180 ? -13.081 2.543 19.226 1.00 97.25 180 LYS A N 1
ATOM 1487 C CA . LYS A 1 180 ? -13.835 1.381 19.708 1.00 97.25 180 LYS A CA 1
ATOM 1488 C C . LYS A 1 180 ? -14.051 0.427 18.543 1.00 97.25 180 LYS A C 1
ATOM 1490 O O . LYS A 1 180 ? -14.392 0.853 17.444 1.00 97.25 180 LYS A O 1
ATOM 1495 N N . TYR A 1 181 ? -13.846 -0.862 18.778 1.00 95.94 181 TYR A N 1
ATOM 1496 C CA . TYR A 1 181 ? -13.881 -1.878 17.729 1.00 95.94 181 TYR A CA 1
ATOM 1497 C C . TYR A 1 181 ? -14.776 -3.045 18.141 1.00 95.94 181 TYR A C 1
ATOM 1499 O O . TYR A 1 181 ? -14.643 -3.576 19.245 1.00 95.94 181 TYR A O 1
ATOM 1507 N N . LEU A 1 182 ? -15.674 -3.439 17.246 1.00 93.88 182 LEU A N 1
ATOM 1508 C CA . LEU A 1 182 ? -16.500 -4.633 17.345 1.00 93.88 182 LEU A CA 1
ATOM 1509 C C . LEU A 1 182 ? -16.052 -5.621 16.269 1.00 93.88 182 LEU A C 1
ATOM 1511 O O . LEU A 1 182 ? -16.151 -5.329 15.078 1.00 93.88 182 LEU A O 1
ATOM 1515 N N . GLU A 1 183 ? -15.589 -6.793 16.699 1.00 91.06 183 GLU A N 1
ATOM 1516 C CA . GLU A 1 183 ? -15.293 -7.911 15.800 1.00 91.06 183 GLU A CA 1
ATOM 1517 C C . GLU A 1 183 ? -16.562 -8.455 15.142 1.00 91.06 183 GLU A C 1
ATOM 1519 O O . GLU A 1 183 ? -17.644 -8.426 15.731 1.00 91.06 183 GLU A O 1
ATOM 1524 N N . GLU A 1 184 ? -16.409 -8.989 13.929 1.00 87.25 184 GLU A N 1
ATOM 1525 C CA . GLU A 1 184 ? -17.476 -9.701 13.231 1.00 87.25 184 GLU A CA 1
ATOM 1526 C C . GLU A 1 184 ? -17.969 -10.894 14.073 1.00 87.25 184 GLU A C 1
ATOM 1528 O O . GLU A 1 184 ? -17.180 -11.715 14.547 1.00 87.25 184 GLU A O 1
ATOM 1533 N N . GLN A 1 185 ? -19.287 -10.998 14.267 1.00 83.31 185 GLN A N 1
ATOM 1534 C CA . GLN A 1 185 ? -19.915 -12.046 15.081 1.00 83.31 185 GLN A CA 1
ATOM 1535 C C . GLN A 1 185 ? -21.072 -12.705 14.324 1.00 83.31 185 GLN A C 1
ATOM 1537 O O . GLN A 1 185 ? -22.202 -12.205 14.272 1.00 83.31 185 GLN A O 1
ATOM 1542 N N . GLY A 1 186 ? -20.813 -13.877 13.742 1.00 83.12 186 GLY A N 1
ATOM 1543 C CA . GLY A 1 186 ? -21.808 -14.609 12.960 1.00 83.12 186 GLY A CA 1
ATOM 1544 C C . GLY A 1 186 ? -22.141 -13.874 11.661 1.00 83.12 186 GLY A C 1
ATOM 1545 O O . GLY A 1 186 ? -21.332 -13.882 10.748 1.00 83.12 186 GLY A O 1
ATOM 1546 N N . LYS A 1 187 ? -23.332 -13.262 11.564 1.00 78.06 187 LYS A N 1
ATOM 1547 C CA . LYS A 1 187 ? -23.682 -12.362 10.442 1.00 78.06 187 LYS A CA 1
ATOM 1548 C C . LYS A 1 187 ? -23.648 -10.875 10.825 1.00 78.06 187 LYS A C 1
ATOM 1550 O O . LYS A 1 187 ? -24.012 -10.037 10.005 1.00 78.06 187 LYS A O 1
ATOM 1555 N N . ALA A 1 188 ? -23.279 -10.548 12.067 1.00 80.38 188 ALA A N 1
ATOM 1556 C CA . ALA A 1 188 ? -23.063 -9.167 12.480 1.00 80.38 188 ALA A CA 1
ATOM 1557 C C . ALA A 1 188 ? -21.717 -8.703 11.918 1.00 80.38 188 ALA A C 1
ATOM 1559 O O . ALA A 1 188 ? -20.698 -9.318 12.223 1.00 80.38 188 ALA A O 1
ATOM 1560 N N . SER A 1 189 ? -21.731 -7.654 11.102 1.00 86.06 189 SER A N 1
ATOM 1561 C CA . SER A 1 189 ? -20.536 -7.064 10.503 1.00 86.06 189 SER A CA 1
ATOM 1562 C C . SER A 1 189 ? -19.637 -6.428 11.561 1.00 86.06 189 SER A C 1
ATOM 1564 O O . SER A 1 189 ? -20.117 -5.988 12.607 1.00 86.06 189 SER A O 1
ATOM 1566 N N . GLU A 1 190 ? -18.341 -6.338 11.256 1.00 91.62 190 GLU A N 1
ATOM 1567 C CA . GLU A 1 190 ? -17.424 -5.520 12.049 1.00 91.62 190 GLU A CA 1
ATOM 1568 C C . GLU A 1 190 ? -17.913 -4.065 12.132 1.00 91.62 190 GLU A C 1
ATOM 1570 O O . GLU A 1 190 ? -18.500 -3.535 11.180 1.00 91.62 190 GLU A O 1
ATOM 1575 N N . VAL A 1 191 ? -17.660 -3.425 13.275 1.00 93.94 191 VAL A N 1
ATOM 1576 C CA . VAL A 1 191 ? -17.928 -1.997 13.478 1.00 93.94 191 VAL A CA 1
ATOM 1577 C C . VAL A 1 191 ? -16.673 -1.336 14.013 1.00 93.94 191 VAL A C 1
ATOM 1579 O O . VAL A 1 191 ? -16.116 -1.763 15.024 1.00 93.94 191 VAL A O 1
ATOM 1582 N N . ILE A 1 192 ? -16.250 -0.268 13.353 1.00 96.69 192 ILE A N 1
ATOM 1583 C CA . ILE A 1 192 ? -15.147 0.577 13.805 1.00 96.69 192 ILE A CA 1
ATOM 1584 C C . ILE A 1 192 ? -15.752 1.920 14.161 1.00 96.69 192 ILE A C 1
ATOM 1586 O O . ILE A 1 192 ? -16.386 2.539 13.316 1.00 96.69 192 ILE A O 1
ATOM 1590 N N . ALA A 1 193 ? -15.588 2.362 15.398 1.00 97.38 193 ALA A N 1
ATOM 1591 C CA . ALA A 1 193 ? -16.007 3.688 15.805 1.00 97.38 193 ALA A CA 1
ATOM 1592 C C . ALA A 1 193 ? -14.794 4.510 16.207 1.00 97.38 193 ALA A C 1
ATOM 1594 O O . ALA A 1 193 ? -13.991 4.088 17.039 1.00 97.38 193 ALA A O 1
ATOM 1595 N N . VAL A 1 194 ? -14.681 5.686 15.618 1.00 97.31 194 VAL A N 1
ATOM 1596 C CA . VAL A 1 194 ? -13.554 6.591 15.775 1.00 97.31 194 VAL A CA 1
ATOM 1597 C C . VAL A 1 194 ? -14.063 7.888 16.377 1.00 97.31 194 VAL A C 1
ATOM 1599 O O . VAL A 1 194 ? -15.085 8.417 15.938 1.00 97.31 194 VAL A O 1
ATOM 1602 N N . LYS A 1 195 ? -13.357 8.409 17.380 1.00 96.00 195 LYS A N 1
ATOM 1603 C CA . LYS A 1 195 ? -13.648 9.738 17.908 1.00 96.00 195 LYS A CA 1
ATOM 1604 C C . LYS A 1 195 ? -12.906 10.802 17.100 1.00 96.00 195 LYS A C 1
ATOM 1606 O O . LYS A 1 195 ? -11.676 10.841 17.122 1.00 96.00 195 LYS A O 1
ATOM 1611 N N . GLU A 1 196 ? -13.650 11.682 16.440 1.00 92.38 196 GLU A N 1
ATOM 1612 C CA . GLU A 1 196 ? -13.132 12.850 15.720 1.00 92.38 196 GLU A CA 1
ATOM 1613 C C . GLU A 1 196 ? -13.824 14.113 16.227 1.00 92.38 196 GLU A C 1
ATOM 1615 O O . GLU A 1 196 ? -15.043 14.160 16.359 1.00 92.38 196 GLU A O 1
ATOM 1620 N N . HIS A 1 197 ? -13.052 15.148 16.562 1.00 91.81 197 HIS A N 1
ATOM 1621 C CA . HIS A 1 197 ? -13.575 16.444 17.030 1.00 91.81 197 HIS A CA 1
ATOM 1622 C C . HIS A 1 197 ? -14.604 16.380 18.184 1.00 91.81 197 HIS A C 1
ATOM 1624 O O . HIS A 1 197 ? -15.390 17.302 18.376 1.00 91.81 197 HIS A O 1
ATOM 1630 N N . GLY A 1 198 ? -14.563 15.320 18.998 1.00 92.19 198 GLY A N 1
ATOM 1631 C CA . GLY A 1 198 ? -15.482 15.108 20.121 1.00 92.19 198 GLY A CA 1
ATOM 1632 C C . GLY A 1 198 ? -16.709 14.254 19.792 1.00 92.19 198 GLY A C 1
ATOM 1633 O O . GLY A 1 198 ? -17.392 13.829 20.724 1.00 92.19 198 GLY A O 1
ATOM 1634 N N . GLU A 1 199 ? -16.938 13.937 18.521 1.00 94.75 199 GLU A N 1
ATOM 1635 C CA . GLU A 1 199 ? -18.040 13.103 18.043 1.00 94.75 199 GLU A CA 1
ATOM 1636 C C . GLU A 1 199 ? -17.554 11.697 17.683 1.00 94.75 199 GLU A C 1
ATOM 1638 O O . GLU A 1 199 ? -16.401 11.494 17.304 1.00 94.75 199 GLU A O 1
ATOM 1643 N N . TRP A 1 200 ? -18.434 10.708 17.836 1.00 97.06 200 TRP A N 1
ATOM 1644 C CA . TRP A 1 200 ? -18.150 9.330 17.446 1.00 97.06 200 TRP A CA 1
ATOM 1645 C C . TRP A 1 200 ? -18.728 9.050 16.067 1.00 97.06 200 TRP A C 1
ATOM 1647 O O . TRP A 1 200 ? -19.944 9.122 15.870 1.00 97.06 200 TRP A O 1
ATOM 1657 N N . LEU A 1 201 ? -17.840 8.691 15.149 1.00 97.00 201 LEU A N 1
ATOM 1658 C CA . LEU A 1 201 ? -18.151 8.310 13.783 1.00 97.00 201 LEU A CA 1
ATOM 1659 C C . LEU A 1 201 ? -17.997 6.801 13.640 1.00 97.00 201 LEU A C 1
ATOM 1661 O O . LEU A 1 201 ? -17.023 6.222 14.117 1.00 97.00 201 LEU A O 1
ATOM 1665 N N . PHE A 1 202 ? -18.975 6.156 13.019 1.00 95.81 202 PHE A N 1
ATOM 1666 C CA . PHE A 1 202 ? -19.067 4.708 12.907 1.00 95.81 202 PHE A CA 1
ATOM 1667 C C . PHE A 1 202 ? -18.813 4.281 11.465 1.00 95.81 202 PHE A C 1
ATOM 1669 O O . PHE A 1 202 ? -19.265 4.915 10.517 1.00 95.81 202 PHE A O 1
ATOM 1676 N N . THR A 1 203 ? -18.122 3.161 11.309 1.00 93.94 203 THR A N 1
ATOM 1677 C CA . THR A 1 203 ? -17.889 2.492 10.035 1.00 93.94 203 THR A CA 1
ATOM 1678 C C . THR A 1 203 ? -18.391 1.062 10.123 1.00 93.94 203 THR A C 1
ATOM 1680 O O . THR A 1 203 ? -17.968 0.314 11.007 1.00 93.94 203 THR A O 1
ATOM 1683 N N . VAL A 1 204 ? -19.290 0.685 9.211 1.00 88.81 204 VAL A N 1
ATOM 1684 C CA . VAL A 1 204 ? -19.903 -0.650 9.130 1.00 88.81 204 VAL A CA 1
ATOM 1685 C C . VAL A 1 204 ? -20.040 -1.062 7.671 1.00 88.81 204 VAL A C 1
ATOM 1687 O O . VAL A 1 204 ? -20.782 -0.452 6.898 1.00 88.81 204 VAL A O 1
ATOM 1690 N N . GLY A 1 205 ? -19.343 -2.127 7.276 1.00 82.94 205 GLY A N 1
ATOM 1691 C CA . GLY A 1 205 ? -19.333 -2.580 5.885 1.00 82.94 205 GLY A CA 1
ATOM 1692 C C . GLY A 1 205 ? -18.768 -1.514 4.940 1.00 82.94 205 GLY A C 1
ATOM 1693 O O . GLY A 1 205 ? -17.601 -1.157 5.049 1.00 82.94 205 GLY A O 1
ATOM 1694 N N . CYS A 1 206 ? -19.585 -1.035 3.997 1.00 79.62 206 CYS A N 1
ATOM 1695 C CA . CYS A 1 206 ? -19.213 -0.001 3.020 1.00 79.62 206 CYS A CA 1
ATOM 1696 C C . CYS A 1 206 ? -19.578 1.429 3.444 1.00 79.62 206 CYS A C 1
ATOM 1698 O O . CYS A 1 206 ? -19.471 2.349 2.637 1.00 79.62 206 CYS A O 1
ATOM 1700 N N . GLN A 1 207 ? -20.088 1.608 4.660 1.00 84.06 207 GLN A N 1
ATOM 1701 C CA . GLN A 1 207 ? -20.457 2.920 5.176 1.00 84.06 207 GLN A CA 1
ATOM 1702 C C . GLN A 1 207 ? -19.424 3.374 6.160 1.00 84.06 207 GLN A C 1
ATOM 1704 O O . GLN A 1 207 ? -19.211 2.708 7.168 1.00 84.06 207 GLN A O 1
ATOM 1709 N N . GLU A 1 208 ? -18.830 4.504 5.839 1.00 90.06 208 GLU A N 1
ATOM 1710 C CA . GLU A 1 208 ? -17.778 5.143 6.601 1.00 90.06 208 GLU A CA 1
ATOM 1711 C C . GLU A 1 208 ? -18.337 6.442 7.181 1.00 90.06 208 GLU A C 1
ATOM 1713 O O . GLU A 1 208 ? -19.248 7.052 6.612 1.00 90.06 208 GLU A O 1
ATOM 1718 N N . ASP A 1 209 ? -17.818 6.819 8.342 1.00 92.62 209 ASP A N 1
ATOM 1719 C CA . ASP A 1 209 ? -18.073 8.093 9.009 1.00 92.62 209 ASP A CA 1
ATOM 1720 C C . ASP A 1 209 ? -19.550 8.465 9.258 1.00 92.62 209 ASP A C 1
ATOM 1722 O O . ASP A 1 209 ? -19.934 9.635 9.198 1.00 92.62 209 ASP A O 1
ATOM 1726 N N . ILE A 1 210 ? -20.408 7.487 9.578 1.00 93.81 210 ILE A N 1
ATOM 1727 C CA . ILE A 1 210 ? -21.812 7.761 9.938 1.00 93.81 210 ILE A CA 1
ATOM 1728 C C . ILE A 1 210 ? -21.943 8.164 11.413 1.00 93.81 210 ILE A C 1
ATOM 1730 O O . ILE A 1 210 ? -21.226 7.653 12.272 1.00 93.81 210 ILE A O 1
ATOM 1734 N N . THR A 1 211 ? -22.889 9.051 11.737 1.00 95.25 211 THR A N 1
ATOM 1735 C CA . THR A 1 211 ? -23.111 9.480 13.130 1.00 95.25 211 THR A CA 1
ATOM 1736 C C . THR A 1 211 ? -23.703 8.360 13.989 1.00 95.25 211 THR A C 1
ATOM 1738 O O . THR A 1 211 ? -24.235 7.368 13.477 1.00 95.25 211 THR A O 1
ATOM 1741 N N . LYS A 1 212 ? -23.674 8.530 15.318 1.00 93.12 212 LYS A N 1
ATOM 1742 C CA . LYS A 1 212 ? -24.330 7.608 16.261 1.00 93.12 212 LYS A CA 1
ATOM 1743 C C . LYS A 1 212 ? -25.824 7.457 15.955 1.00 93.12 212 LYS A C 1
ATOM 1745 O O . LYS A 1 212 ? -26.345 6.345 15.995 1.00 93.12 212 LYS A O 1
ATOM 1750 N N . GLU A 1 213 ? -26.507 8.552 15.629 1.00 91.25 213 GLU A N 1
ATOM 1751 C CA . GLU A 1 213 ? -27.936 8.573 15.301 1.00 91.25 213 GLU A CA 1
ATOM 1752 C C . GLU A 1 213 ? -28.224 7.797 14.018 1.00 91.25 213 GLU A C 1
ATOM 1754 O O . GLU A 1 213 ? -29.151 6.987 14.000 1.00 91.25 213 GLU A O 1
ATOM 1759 N N . GLU A 1 214 ? -27.414 7.990 12.972 1.00 90.00 214 GLU A N 1
ATOM 1760 C CA . GLU A 1 214 ? -27.543 7.237 11.721 1.00 90.00 214 GLU A CA 1
ATOM 1761 C C . GLU A 1 214 ? -27.247 5.752 11.958 1.00 90.00 214 GLU A C 1
ATOM 1763 O O . GLU A 1 214 ? -28.015 4.889 11.534 1.00 90.00 214 GLU A O 1
ATOM 1768 N N . PHE A 1 215 ? -26.199 5.422 12.714 1.00 89.75 215 PHE A N 1
ATOM 1769 C CA . PHE A 1 215 ? -25.897 4.035 13.064 1.00 89.75 215 PHE A CA 1
ATOM 1770 C C . PHE A 1 215 ? -27.058 3.368 13.824 1.00 89.75 215 PHE A C 1
ATOM 1772 O O . PHE A 1 215 ? -27.486 2.270 13.454 1.00 89.75 215 PHE A O 1
ATOM 1779 N N . ILE A 1 216 ? -27.650 4.052 14.812 1.00 88.44 216 ILE A N 1
ATOM 1780 C CA . ILE A 1 216 ? -28.859 3.592 15.516 1.00 88.44 216 ILE A CA 1
ATOM 1781 C C . ILE A 1 216 ? -30.020 3.425 14.536 1.00 88.44 216 ILE A C 1
ATOM 1783 O O . ILE A 1 216 ? -30.633 2.359 14.495 1.00 88.44 216 ILE A O 1
ATOM 1787 N N . HIS A 1 217 ? -30.316 4.434 13.719 1.00 85.00 217 HIS A N 1
ATOM 1788 C CA . HIS A 1 217 ? -31.395 4.378 12.737 1.00 85.00 217 HIS A CA 1
ATOM 1789 C C . HIS A 1 217 ? -31.276 3.126 11.854 1.00 85.00 217 HIS A C 1
ATOM 1791 O O . HIS A 1 217 ? -32.250 2.399 11.647 1.00 85.00 217 HIS A O 1
ATOM 1797 N N . ARG A 1 218 ? -30.063 2.794 11.410 1.00 79.62 218 ARG A N 1
ATOM 1798 C CA . ARG A 1 218 ? -29.802 1.616 10.577 1.00 79.62 218 ARG A CA 1
ATOM 1799 C C . ARG A 1 218 ? -30.018 0.295 11.293 1.00 79.62 218 ARG A C 1
ATOM 1801 O O . ARG A 1 218 ? -30.641 -0.593 10.706 1.00 79.62 218 ARG A O 1
ATOM 1808 N N . ILE A 1 219 ? -29.551 0.169 12.536 1.00 79.25 219 ILE A N 1
ATOM 1809 C CA . ILE A 1 219 ? -29.761 -1.033 13.360 1.00 79.25 219 ILE A CA 1
ATOM 1810 C C . ILE A 1 219 ? -31.259 -1.368 13.465 1.00 79.25 219 ILE A C 1
ATOM 1812 O O . ILE A 1 219 ? -31.631 -2.543 13.521 1.00 79.25 219 ILE A O 1
ATOM 1816 N N . TYR A 1 220 ? -32.117 -0.344 13.491 1.00 75.44 220 TYR A N 1
ATOM 1817 C CA . TYR A 1 220 ? -33.561 -0.488 13.670 1.00 75.44 220 TYR A CA 1
ATOM 1818 C C . TYR A 1 220 ? -34.339 -0.596 12.351 1.00 75.44 220 TYR A C 1
ATOM 1820 O O . TYR A 1 220 ? -35.338 -1.313 12.315 1.00 75.44 220 TYR A O 1
ATOM 1828 N N . ASN A 1 221 ? -33.890 0.071 11.282 1.00 71.06 221 ASN A N 1
ATOM 1829 C CA . ASN A 1 221 ? -34.701 0.279 10.076 1.00 71.06 221 ASN A CA 1
ATOM 1830 C C . ASN A 1 221 ? -34.141 -0.362 8.797 1.00 71.06 221 ASN A C 1
ATOM 1832 O O . ASN A 1 221 ? -34.844 -0.404 7.789 1.00 71.06 221 ASN A O 1
ATOM 1836 N N . THR A 1 222 ? -32.903 -0.872 8.795 1.00 65.25 222 THR A N 1
ATOM 1837 C CA . THR A 1 222 ? -32.325 -1.529 7.607 1.00 65.25 222 THR A CA 1
ATOM 1838 C C . THR A 1 222 ? -32.334 -3.053 7.752 1.00 65.25 222 THR A C 1
ATOM 1840 O O . THR A 1 222 ? -31.917 -3.607 8.765 1.00 65.25 222 THR A O 1
ATOM 1843 N N . GLY A 1 223 ? -32.837 -3.751 6.726 1.00 54.69 223 GLY A N 1
ATOM 1844 C CA . GLY A 1 223 ? -33.129 -5.195 6.731 1.00 54.69 223 GLY A CA 1
ATOM 1845 C C . GLY A 1 223 ? -31.922 -6.142 6.752 1.00 54.69 223 GLY A C 1
ATOM 1846 O O . GLY A 1 223 ? -32.060 -7.306 6.378 1.00 54.69 223 GLY A O 1
ATOM 1847 N N . GLY A 1 224 ? -30.741 -5.683 7.171 1.00 51.72 224 GLY A N 1
ATOM 1848 C CA . GLY A 1 224 ? -29.553 -6.523 7.324 1.00 51.72 224 GLY A CA 1
ATOM 1849 C C . GLY A 1 224 ? -29.694 -7.470 8.516 1.00 51.72 224 GLY A C 1
ATOM 1850 O O . GLY A 1 224 ? -29.154 -7.191 9.581 1.00 51.72 224 GLY A O 1
ATOM 1851 N N . GLY A 1 225 ? -30.449 -8.563 8.351 1.00 50.94 225 GLY A N 1
ATOM 1852 C CA . GLY A 1 225 ? -30.614 -9.614 9.366 1.00 50.94 225 GLY A CA 1
ATOM 1853 C C . GLY A 1 225 ? -31.983 -9.691 10.053 1.00 50.94 225 GLY A C 1
ATOM 1854 O O . GLY A 1 225 ? -32.062 -10.225 11.157 1.00 50.94 225 GLY A O 1
ATOM 1855 N N . PHE A 1 226 ? -33.055 -9.171 9.445 1.00 46.69 226 PHE A N 1
ATOM 1856 C CA . PHE A 1 226 ? -34.408 -9.286 10.007 1.00 46.69 226 PHE A CA 1
ATOM 1857 C C . PHE A 1 226 ? -34.892 -10.750 9.978 1.00 46.69 226 PHE A C 1
ATOM 1859 O O . PHE A 1 226 ? -35.095 -11.318 8.905 1.00 46.69 226 PHE A O 1
ATOM 1866 N N . ASP A 1 227 ? -35.051 -11.363 11.154 1.00 50.19 227 ASP A N 1
ATOM 1867 C CA . ASP A 1 227 ? -35.618 -12.704 11.325 1.00 50.19 227 ASP A CA 1
ATOM 1868 C C . ASP A 1 227 ? -37.138 -12.585 11.519 1.00 50.19 227 ASP A C 1
ATOM 1870 O O . ASP A 1 227 ? -37.617 -12.033 12.516 1.00 50.19 227 ASP A O 1
ATOM 1874 N N . LEU A 1 228 ? -37.889 -13.076 10.529 1.00 46.50 228 LEU A N 1
ATOM 1875 C CA . LEU A 1 228 ? -39.349 -12.990 10.466 1.00 46.50 228 LEU A CA 1
ATOM 1876 C C . LEU A 1 228 ? -40.053 -13.812 11.558 1.00 46.50 228 LEU A C 1
ATOM 1878 O O . LEU A 1 228 ? -41.179 -13.475 11.912 1.00 46.50 228 LEU A O 1
ATOM 1882 N N . GLU A 1 229 ? -39.416 -14.850 12.109 1.00 49.62 229 GLU A N 1
ATOM 1883 C CA . GLU A 1 229 ? -40.015 -15.693 13.155 1.00 49.62 229 GLU A CA 1
ATOM 1884 C C . GLU A 1 229 ? -39.850 -15.086 14.552 1.00 49.62 229 GLU A C 1
ATOM 1886 O O . GLU A 1 229 ? -40.718 -15.247 15.409 1.00 49.62 229 GLU A O 1
ATOM 1891 N N . LYS A 1 230 ? -38.747 -14.366 14.789 1.00 51.28 230 LYS A N 1
ATOM 1892 C CA . LYS A 1 230 ? -38.429 -13.771 16.100 1.00 51.28 230 LYS A CA 1
ATOM 1893 C C . LYS A 1 230 ? -38.837 -12.308 16.241 1.00 51.28 230 LYS A C 1
ATOM 1895 O O . LYS A 1 230 ? -38.803 -11.790 17.353 1.00 51.28 230 LYS A O 1
ATOM 1900 N N . GLY A 1 231 ? -39.189 -11.629 15.147 1.00 46.09 231 GLY A N 1
ATOM 1901 C CA . GLY A 1 231 ? -39.586 -10.215 15.158 1.00 46.09 231 GLY A CA 1
ATOM 1902 C C . GLY A 1 231 ? -38.467 -9.250 15.576 1.00 46.09 231 GLY A C 1
ATOM 1903 O O . GLY A 1 231 ? -38.739 -8.113 15.959 1.00 46.09 231 GLY A O 1
ATOM 1904 N N . ILE A 1 232 ? -37.207 -9.697 15.543 1.00 49.66 232 ILE A N 1
ATOM 1905 C CA . ILE A 1 232 ? -36.024 -8.938 15.962 1.00 49.66 232 ILE A CA 1
ATOM 1906 C C . ILE A 1 232 ? -34.883 -9.283 15.002 1.00 49.66 232 ILE A C 1
ATOM 1908 O O . ILE A 1 232 ? -34.704 -10.437 14.616 1.00 49.66 232 ILE A O 1
ATOM 1912 N N . ASN A 1 233 ? -34.072 -8.294 14.631 1.00 57.22 233 ASN A N 1
ATOM 19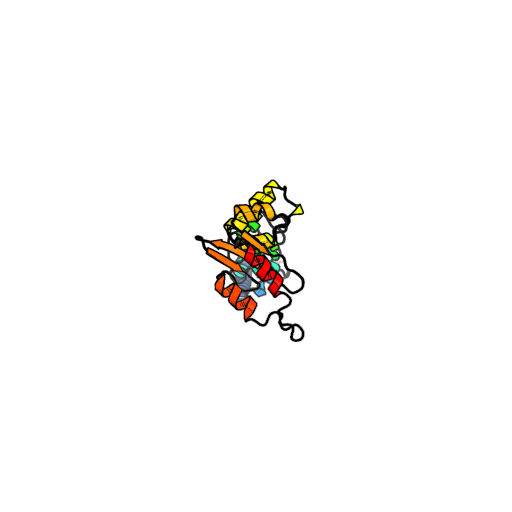13 C CA . ASN A 1 233 ? -32.805 -8.553 13.958 1.00 57.22 233 ASN A CA 1
ATOM 1914 C C . ASN A 1 233 ? -31.872 -9.291 14.939 1.00 57.22 233 ASN A C 1
ATOM 1916 O O . ASN A 1 233 ? -31.462 -8.721 15.945 1.00 57.22 233 ASN A O 1
ATOM 1920 N N . VAL A 1 234 ? -31.556 -10.564 14.692 1.00 55.97 234 VAL A N 1
ATOM 1921 C CA . VAL A 1 234 ? -30.813 -11.429 15.639 1.00 55.97 234 VAL A CA 1
ATOM 1922 C C . VAL A 1 234 ? -29.409 -10.892 15.959 1.00 55.97 234 VAL A C 1
ATOM 1924 O O . VAL A 1 234 ? -28.819 -11.246 16.976 1.00 55.97 234 VAL A O 1
ATOM 1927 N N . HIS A 1 235 ? -28.895 -9.995 15.116 1.00 66.75 235 HIS A N 1
ATOM 1928 C CA . HIS A 1 235 ? -27.600 -9.330 15.257 1.00 66.75 235 HIS A CA 1
ATOM 1929 C C . HIS A 1 235 ? -27.701 -7.970 15.964 1.00 66.75 235 HIS A C 1
ATOM 1931 O O . HIS A 1 235 ? -26.694 -7.427 16.410 1.00 66.75 235 HIS A O 1
ATOM 1937 N N . ARG A 1 236 ? -28.913 -7.426 16.132 1.00 75.88 236 ARG A N 1
ATOM 1938 C CA . ARG A 1 236 ? -29.151 -6.110 16.747 1.00 75.88 236 ARG A CA 1
ATOM 1939 C C . ARG A 1 236 ? -28.660 -6.028 18.183 1.00 75.88 236 ARG A C 1
ATOM 1941 O O . ARG A 1 236 ? -28.144 -4.983 18.563 1.00 75.88 236 ARG A O 1
ATOM 1948 N N . GLN A 1 237 ? -28.774 -7.103 18.962 1.00 82.19 237 GLN A N 1
ATOM 1949 C CA . GLN A 1 237 ? -28.286 -7.086 20.342 1.00 82.19 237 GLN A CA 1
ATOM 1950 C C . GLN A 1 237 ? -26.769 -6.864 20.408 1.00 82.19 237 GLN A C 1
ATOM 1952 O O . GLN A 1 237 ? -26.304 -6.160 21.296 1.00 82.19 237 GLN A O 1
ATOM 1957 N N . VAL A 1 238 ? -26.005 -7.390 19.442 1.00 86.94 238 VAL A N 1
ATOM 1958 C CA . VAL A 1 238 ? -24.549 -7.187 19.368 1.00 86.94 238 VAL A CA 1
ATOM 1959 C C . VAL A 1 238 ? -24.228 -5.701 19.189 1.00 86.94 238 VAL A C 1
ATOM 1961 O O . VAL A 1 238 ? -23.411 -5.153 19.926 1.00 86.94 238 VAL A O 1
ATOM 1964 N N . TYR A 1 239 ? -24.926 -5.024 18.274 1.00 88.69 239 TYR A N 1
ATOM 1965 C CA . TYR A 1 239 ? -24.735 -3.591 18.048 1.00 88.69 239 TYR A CA 1
ATOM 1966 C C . TYR A 1 239 ? -25.249 -2.723 19.208 1.00 88.69 239 TYR A C 1
ATOM 1968 O O . TYR A 1 239 ? -24.632 -1.710 19.521 1.00 88.69 239 TYR A O 1
ATOM 1976 N N . ILE A 1 240 ? -26.341 -3.117 19.877 1.00 88.06 240 ILE A N 1
ATOM 1977 C CA . ILE A 1 240 ? -26.834 -2.427 21.083 1.00 88.06 240 ILE A CA 1
ATOM 1978 C C . ILE A 1 240 ? -25.806 -2.525 22.213 1.00 88.06 240 ILE A C 1
ATOM 1980 O O . ILE A 1 240 ? -25.444 -1.499 22.777 1.00 88.06 240 ILE A O 1
ATOM 1984 N N . ASN A 1 241 ? -25.283 -3.721 22.491 1.00 90.62 241 ASN A N 1
ATOM 1985 C CA . ASN A 1 241 ? -24.247 -3.915 23.510 1.00 90.62 241 ASN A CA 1
ATOM 1986 C C . ASN A 1 241 ? -22.979 -3.109 23.182 1.00 90.62 241 ASN A C 1
ATOM 1988 O O . ASN A 1 241 ? -22.313 -2.585 24.069 1.00 90.62 241 ASN A O 1
ATOM 1992 N N . PHE A 1 242 ? -22.634 -2.988 21.897 1.00 92.25 242 PHE A N 1
ATOM 1993 C CA . PHE A 1 242 ? -21.526 -2.138 21.469 1.00 92.25 242 PHE A CA 1
ATOM 1994 C C . PHE A 1 242 ? -21.797 -0.650 21.747 1.00 92.25 242 PHE A C 1
ATOM 1996 O O . PHE A 1 242 ? -20.912 0.051 22.233 1.00 92.25 242 PHE A O 1
ATOM 2003 N N . LEU A 1 243 ? -23.026 -0.178 21.512 1.00 92.44 243 LEU A N 1
ATOM 2004 C CA . LEU A 1 243 ? -23.443 1.207 21.759 1.00 92.44 243 LEU A CA 1
ATOM 2005 C C . LEU A 1 243 ? -23.430 1.618 23.239 1.00 92.44 243 LEU A C 1
ATOM 2007 O O . LEU A 1 243 ? -23.284 2.807 23.512 1.00 92.44 243 LEU A O 1
ATOM 2011 N N . GLU A 1 244 ? -23.523 0.678 24.186 1.00 92.69 244 GLU A N 1
ATOM 2012 C CA . GLU A 1 244 ? -23.418 0.960 25.633 1.00 92.69 244 GLU A CA 1
ATOM 2013 C C . GLU A 1 244 ? -22.056 1.547 26.036 1.00 92.69 244 GLU A C 1
ATOM 2015 O O . GLU A 1 244 ? -21.904 2.116 27.115 1.00 92.69 244 GLU A O 1
ATOM 2020 N N . GLN A 1 245 ? -21.054 1.434 25.165 1.00 91.00 245 GLN A N 1
ATOM 2021 C CA . GLN A 1 245 ? -19.710 1.939 25.409 1.00 91.00 245 GLN A CA 1
ATOM 2022 C C . GLN A 1 245 ? -19.537 3.441 25.106 1.00 91.00 245 GLN A C 1
ATOM 2024 O O . GLN A 1 245 ? -18.425 3.946 25.304 1.00 91.00 245 GLN A O 1
ATOM 2029 N N . PHE A 1 246 ? -20.562 4.123 24.580 1.00 91.56 246 PHE A N 1
ATOM 2030 C CA . PHE A 1 246 ? -20.512 5.493 24.044 1.00 91.56 246 PHE A CA 1
ATOM 2031 C C . PHE A 1 246 ? -21.466 6.433 24.772 1.00 91.56 246 PHE A C 1
ATOM 2033 O O . PHE A 1 246 ? -21.012 7.538 25.130 1.00 91.56 246 PHE A O 1
#

Foldseek 3Di:
DDDDPDPVVVVVVCVVVLVVVLVVLLVVLQVVCVVPLLCLLVCPPPPHPYDPVSNVVSLQSSCQVPVLSCLSPPDCDPVSLLSSLQQALLSLLSDPDDDPVSLLNNQQNPLLSLLNDPDDDLVSLLSSLLNPLLSLLNDPVVVDDPVSNVNSNVSSCVNPVVNLVNDPPNVVVCVVQVWDWDPDDDLAFIKIWGDDPNFIAIDGDPDGRHGPVVLVCCLPPPVSQQDPVVRHRPCSVSVVVSVVVD

Organism: Clostridioides difficile (NCBI:txid1496)

Radius of gyration: 29.21 Å; chains: 1; bounding box: 84×32×90 Å

InterPro domains:
  IPR025197 Domain of unknown function DUF4116 [PF13475] (102-140)

pLDDT: mean 85.33, std 18.45, range [29.08, 98.81]

Secondary structure (DSSP, 8-state):
------HHHHHHHTHHHHHHHHHHHHHHHHHHHHH-GGGGGGTTSTT----HHHHHHHHHHHHHH-GGGGGG-SS--HHHHHHHHSS-GGGGGG-SS--HHHHHHHHHS-GGGGGG-SS--HHHHHHHHHH-GGGGGG--GGGS-HHHHHHHHHHHHHH-GGGGGG-SS-HHHHHHTTEEEE--BTTBPPEEEEEETTEEEEEETTEEEEEHHHHHHHHHHS-TTEETTTTEETTHHHHHHHHTT-

Sequence (246 aa):
MFKSKGVLTLLRENEIDLKYAKVQSYEKWLNAINKDPLYIKHIGVAEINLSQEQINSLCLIAVRQRPWTISYVKDQTPRLCIEAVKDWGSSLQYIREQTNKICLRAVKDYGLALQYVKKQTTEICIEAVMENGLALKFVDWDRFSKEQIDKICREALKQDKLAIRYIKDKEYYLKEFDIKYLEEQGKASEVIAVKEHGEWLFTVGCQEDITKEEFIHRIYNTGGGFDLEKGINVHRQVYINFLEQF